Protein AF-0000000083315298 (afdb_homodimer)

Foldseek 3Di:
DKKKKKFWAAAPPVLNVVVVVCVVPPLVVLQCPQPFWDDKDKDADPVCDPRGIMMMTDGNDLVSVVVVCPDPSVVVSVVVCVVSGIDPIDIDMGAADPVDNDDDDPPD/DKKKKKFWAAAPPVLNVVVVVCVVPPLVVLQCPQPFWDDKDKDADPVCDPRGIMMMTDGNDLVSVVVVCPDVSVVVSVVVCVVSGIDPIDIDMGAADPVDNDDDDPPD

pLDDT: mean 95.53, std 5.02, range [53.97, 98.69]

Secondary structure (DSSP, 8-state):
-EEEEEEEEPPPGGGHHHHHHHIIIIIHHHHHTSTTEEEEEEEEETT-PSS-EEEEEEES-HHHHHHHHTSHHHHHHHHHHHHTT-EEEEEEEEEE-SS--S-B-TT-/-EEEEEEEEPPPGGGHHHHHHHIIIIIHHHHHTSTTEEEEEEEEETT-PSS-EEEEEEES-HHHHHHHHTSHHHHHHHHHHHHTT-EEEEEEEEEE-SS--S-B-TT-

InterPro domains:
  IPR011008 Dimeric alpha-beta barrel [SSF54909] (1-100)

Solvent-accessible surface area (backbone atoms only — not comparable to full-atom values): 11022 Å² total; per-residue (Å²): 81,15,37,42,36,36,34,22,27,71,36,57,78,93,35,41,65,62,44,53,50,42,40,67,70,45,45,49,52,61,55,47,68,38,75,48,41,57,35,37,40,39,30,25,31,64,79,70,41,90,54,31,32,36,36,42,36,36,20,62,27,56,67,40,48,52,56,46,71,70,31,68,68,40,50,49,43,56,50,49,43,44,74,46,47,34,41,77,71,45,79,44,50,31,28,56,17,88,90,35,73,58,75,45,43,60,97,108,81,15,36,42,38,36,34,21,29,72,37,56,77,93,36,42,67,62,42,54,51,41,40,67,71,45,46,49,52,60,56,47,69,37,73,48,40,56,35,37,40,39,29,25,30,64,78,71,41,90,52,32,34,37,37,44,35,34,20,63,26,56,67,39,48,52,54,44,70,68,32,66,68,41,51,49,43,54,49,48,43,45,73,44,47,33,41,77,71,45,81,46,50,31,28,55,16,90,89,34,71,58,75,46,41,59,98,110

Sequence (216 aa):
MALAIVTWDLPPQEKMEAYNEQARTEWIPAVVRQPGVKEFRGLRNAFHASPHVMSITEYDSLASALKFIETEDFARVMEGLRAAGCTNITVQLWDVSPVIPEPIRPGGMALAIVTWDLPPQEKMEAYNEQARTEWIPAVVRQPGVKEFRGLRNAFHASPHVMSITEYDSLASALKFIETEDFARVMEGLRAAGCTNITVQLWDVSPVIPEPIRPGG

Radius of gyration: 17.4 Å; Cα contacts (8 Å, |Δi|>4): 427; chains: 2; bounding box: 35×47×42 Å

Nearest PDB structures (foldseek):
  2gff-assembly1_A  TM=7.503E-01  e=1.696E-05  Yersinia pestis
  3bde-assembly1_A  TM=7.450E-01  e=1.276E-03  Mesorhizobium japonicum MAFF 303099
  5b09-assembly1_A-2  TM=6.724E-01  e=3.514E-04  Cannabis sativa
  3gz7-assembly1_B  TM=6.708E-01  e=6.697E-04  Bordetella bronchiseptica
  2ifx-assembly1_B  TM=6.683E-01  e=1.762E-03  Cupriavidus necator

Structure (mmCIF, N/CA/C/O backbone):
data_AF-0000000083315298-model_v1
#
loop_
_entity.id
_entity.type
_entity.pdbx_description
1 polymer 'DUF1330 domain-containing protein'
#
loop_
_atom_site.group_PDB
_atom_site.id
_atom_site.type_symbol
_atom_site.label_atom_id
_atom_site.label_alt_id
_atom_site.label_comp_id
_atom_site.label_asym_id
_atom_site.label_entity_id
_atom_site.label_seq_id
_atom_site.pdbx_PDB_ins_code
_atom_site.Cartn_x
_atom_site.Cartn_y
_atom_site.Cartn_z
_atom_site.occupancy
_atom_site.B_iso_or_equiv
_atom_site.auth_seq_id
_atom_site.auth_comp_id
_atom_site.auth_asym_id
_atom_site.auth_atom_id
_atom_site.pdbx_PDB_model_num
ATOM 1 N N . MET A 1 1 ? -12.359 4.418 -6.75 1 92.62 1 MET A N 1
ATOM 2 C CA . MET A 1 1 ? -11.102 3.666 -6.688 1 92.62 1 MET A CA 1
ATOM 3 C C . MET A 1 1 ? -10.906 3.055 -5.305 1 92.62 1 MET A C 1
ATOM 5 O O . MET A 1 1 ? -11.328 3.633 -4.301 1 92.62 1 MET A O 1
ATOM 9 N N . ALA A 1 2 ? -10.453 1.778 -5.281 1 97.44 2 ALA A N 1
ATOM 10 C CA . ALA A 1 2 ? -10.102 1.074 -4.051 1 97.44 2 ALA A CA 1
ATOM 11 C C . ALA A 1 2 ? -8.844 0.23 -4.242 1 97.44 2 ALA A C 1
ATOM 13 O O . ALA A 1 2 ? -8.461 -0.076 -5.371 1 97.44 2 ALA A O 1
ATOM 14 N N . LEU A 1 3 ? -8.211 -0.033 -3.174 1 98.12 3 LEU A N 1
ATOM 15 C CA . LEU A 1 3 ? -7.02 -0.87 -3.246 1 98.12 3 LEU A CA 1
ATOM 16 C C . LEU A 1 3 ? -7.18 -2.123 -2.395 1 98.12 3 LEU A C 1
ATOM 18 O O . LEU A 1 3 ? -7.629 -2.047 -1.247 1 98.12 3 LEU A O 1
ATOM 22 N N . ALA A 1 4 ? -6.863 -3.248 -2.957 1 98.19 4 ALA A N 1
ATOM 23 C CA . ALA A 1 4 ? -6.559 -4.441 -2.172 1 98.19 4 ALA A CA 1
ATOM 24 C C . ALA A 1 4 ? -5.055 -4.617 -2.004 1 98.19 4 ALA A C 1
ATOM 26 O O . ALA A 1 4 ? -4.312 -4.648 -2.988 1 98.19 4 ALA A O 1
ATOM 27 N N . ILE A 1 5 ? -4.648 -4.738 -0.765 1 98.31 5 ILE A N 1
ATOM 28 C CA . ILE A 1 5 ? -3.234 -4.934 -0.455 1 98.31 5 ILE A CA 1
ATOM 29 C C . ILE A 1 5 ? -3.037 -6.281 0.233 1 98.31 5 ILE A C 1
ATOM 31 O O . ILE A 1 5 ? -3.68 -6.57 1.245 1 98.31 5 ILE A O 1
ATOM 35 N N . VAL A 1 6 ? -2.188 -7.055 -0.349 1 98.19 6 VAL A N 1
ATOM 36 C CA . VAL A 1 6 ? -1.804 -8.336 0.239 1 98.19 6 VAL A CA 1
ATOM 37 C C . VAL A 1 6 ? -0.302 -8.344 0.518 1 98.19 6 VAL A C 1
ATOM 39 O O . VAL A 1 6 ? 0.496 -7.941 -0.332 1 98.19 6 VAL A O 1
ATOM 42 N N . THR A 1 7 ? 0.059 -8.734 1.696 1 98.56 7 THR A N 1
ATOM 43 C CA . THR A 1 7 ? 1.467 -8.883 2.045 1 98.56 7 THR A CA 1
ATOM 44 C C . THR A 1 7 ? 1.76 -10.297 2.525 1 98.56 7 THR A C 1
ATOM 46 O O . THR A 1 7 ? 0.876 -10.977 3.057 1 98.56 7 THR A O 1
ATOM 49 N N . TRP A 1 8 ? 3.023 -10.742 2.297 1 98.69 8 TRP A N 1
ATOM 50 C CA . TRP A 1 8 ? 3.41 -12.062 2.787 1 98.69 8 TRP A CA 1
ATOM 51 C C . TRP A 1 8 ? 4.93 -12.203 2.828 1 98.69 8 TRP A C 1
ATOM 53 O O . TRP A 1 8 ? 5.652 -11.352 2.307 1 98.69 8 TRP A O 1
ATOM 63 N N . ASP A 1 9 ? 5.359 -13.172 3.545 1 98.69 9 ASP A N 1
ATOM 64 C CA . ASP A 1 9 ? 6.762 -13.57 3.533 1 98.69 9 ASP A CA 1
ATOM 65 C C . ASP A 1 9 ? 7.027 -14.609 2.443 1 98.69 9 ASP A C 1
ATOM 67 O O . ASP A 1 9 ? 6.219 -15.516 2.236 1 98.69 9 ASP A O 1
ATOM 71 N N . LEU A 1 10 ? 8.117 -14.477 1.817 1 98.06 10 LEU A N 1
ATOM 72 C CA . LEU A 1 10 ? 8.516 -15.414 0.77 1 98.06 10 LEU A CA 1
ATOM 73 C C . LEU A 1 10 ? 8.68 -16.828 1.329 1 98.06 10 LEU A C 1
ATOM 75 O O . LEU A 1 10 ? 8.984 -17 2.51 1 98.06 10 LEU A O 1
ATOM 79 N N . PRO A 1 11 ? 8.477 -17.812 0.505 1 98.12 11 PRO A N 1
ATOM 80 C CA . PRO A 1 11 ? 8.719 -19.188 0.94 1 98.12 11 PRO A CA 1
ATOM 81 C C . PRO A 1 11 ? 10.203 -19.516 1.088 1 98.12 11 PRO A C 1
ATOM 83 O O . PRO A 1 11 ? 11.055 -18.688 0.755 1 98.12 11 PRO A O 1
ATOM 86 N N . PRO A 1 12 ? 10.492 -20.672 1.694 1 97.06 12 PRO A N 1
ATOM 87 C CA . PRO A 1 12 ? 11.898 -21.094 1.734 1 97.06 12 PRO A CA 1
ATOM 88 C C . PRO A 1 12 ? 12.539 -21.141 0.351 1 97.06 12 PRO A C 1
ATOM 90 O O . PRO A 1 12 ? 11.844 -21.312 -0.653 1 97.06 12 PRO A O 1
ATOM 93 N N . GLN A 1 13 ? 13.836 -20.984 0.34 1 96.44 13 GLN A N 1
ATOM 94 C CA . GLN A 1 13 ? 14.617 -20.844 -0.887 1 96.44 13 GLN A CA 1
ATOM 95 C C . GLN A 1 13 ? 14.336 -22 -1.848 1 96.44 13 GLN A C 1
ATOM 97 O O . GLN A 1 13 ? 14.258 -21.797 -3.061 1 96.44 13 GLN A O 1
ATOM 102 N N . GLU A 1 14 ? 14.164 -23.188 -1.36 1 96.75 14 GLU A N 1
ATOM 103 C CA . GLU A 1 14 ? 13.992 -24.375 -2.189 1 96.75 14 GLU A CA 1
ATOM 104 C C . GLU A 1 14 ? 12.656 -24.344 -2.926 1 96.75 14 GLU A C 1
ATOM 106 O O . GLU A 1 14 ? 12.461 -25.078 -3.895 1 96.75 14 GLU A O 1
ATOM 111 N N . LYS A 1 15 ? 11.773 -23.469 -2.551 1 97.56 15 LYS A N 1
ATOM 112 C CA . LYS A 1 15 ? 10.438 -23.406 -3.141 1 97.56 15 LYS A CA 1
ATOM 113 C C . LYS A 1 15 ? 10.281 -22.172 -4.02 1 97.56 15 LYS A C 1
ATOM 115 O O . LYS A 1 15 ? 9.234 -21.969 -4.637 1 97.56 15 LYS A O 1
ATOM 120 N N . MET A 1 16 ? 11.281 -21.406 -4.16 1 96.44 16 MET A N 1
ATOM 121 C CA . MET A 1 16 ? 11.211 -20.078 -4.789 1 96.44 16 MET A CA 1
ATOM 122 C C . MET A 1 16 ? 10.891 -20.203 -6.277 1 96.44 16 MET A C 1
ATOM 124 O O . MET A 1 16 ? 10.117 -19.422 -6.82 1 96.44 16 MET A O 1
ATOM 128 N N . GLU A 1 17 ? 11.477 -21.156 -6.93 1 95 17 GLU A N 1
ATOM 129 C CA . GLU A 1 17 ? 11.234 -21.312 -8.359 1 95 17 GLU A CA 1
ATOM 130 C C . GLU A 1 17 ? 9.773 -21.641 -8.641 1 95 17 GLU A C 1
ATOM 132 O O . GLU A 1 17 ? 9.148 -21.031 -9.508 1 95 17 GLU A O 1
ATOM 137 N N . ALA A 1 18 ? 9.258 -22.609 -7.945 1 96.19 18 ALA A N 1
ATOM 138 C CA . ALA A 1 18 ? 7.859 -23 -8.102 1 96.19 18 ALA A CA 1
ATOM 139 C C . ALA A 1 18 ? 6.926 -21.844 -7.738 1 96.19 18 ALA A C 1
ATOM 141 O O . ALA A 1 18 ? 5.93 -21.609 -8.422 1 96.19 18 ALA A O 1
ATOM 142 N N . TYR A 1 19 ? 7.246 -21.172 -6.688 1 97.69 19 TYR A N 1
ATOM 143 C CA . TYR A 1 19 ? 6.504 -20 -6.242 1 97.69 19 TYR A CA 1
ATOM 144 C C . TYR A 1 19 ? 6.434 -18.953 -7.348 1 97.69 19 TYR A C 1
ATOM 146 O O . TYR A 1 19 ? 5.352 -18.469 -7.691 1 97.69 19 TYR A O 1
ATOM 154 N N . ASN A 1 20 ? 7.566 -18.625 -7.891 1 95.94 20 ASN A N 1
ATOM 155 C CA . ASN A 1 20 ? 7.621 -17.609 -8.938 1 95.94 20 ASN A CA 1
ATOM 156 C C . ASN A 1 20 ? 6.836 -18.031 -10.172 1 95.94 20 ASN A C 1
ATOM 158 O O . ASN A 1 20 ? 6.137 -17.219 -10.781 1 95.94 20 ASN A O 1
ATOM 162 N N . GLU A 1 21 ? 6.984 -19.266 -10.516 1 95.69 21 GLU A N 1
ATOM 163 C CA . GLU A 1 21 ? 6.273 -19.781 -11.68 1 95.69 21 GLU A CA 1
ATOM 164 C C . GLU A 1 21 ? 4.762 -19.734 -11.477 1 95.69 21 GLU A C 1
ATOM 166 O O . GLU A 1 21 ? 4.027 -19.297 -12.359 1 95.69 21 GLU A O 1
ATOM 171 N N . GLN A 1 22 ? 4.305 -20.125 -10.375 1 96.81 22 GLN A N 1
ATOM 172 C CA . GLN A 1 22 ? 2.873 -20.109 -10.086 1 96.81 22 GLN A CA 1
ATOM 173 C C . GLN A 1 22 ? 2.334 -18.688 -10.031 1 96.81 22 GLN A C 1
ATOM 175 O O . GLN A 1 22 ? 1.229 -18.422 -10.5 1 96.81 22 GLN A O 1
ATOM 180 N N . ALA A 1 23 ? 3.094 -17.828 -9.406 1 96.25 23 ALA A N 1
ATOM 181 C CA . ALA A 1 23 ? 2.697 -16.422 -9.383 1 96.25 23 ALA A CA 1
ATOM 182 C C . ALA A 1 23 ? 2.461 -15.883 -10.789 1 96.25 23 ALA A C 1
ATOM 184 O O . ALA A 1 23 ? 1.425 -15.273 -11.062 1 96.25 23 ALA A O 1
ATOM 185 N N . ARG A 1 24 ? 3.361 -16.203 -11.703 1 94.31 24 ARG A N 1
ATOM 186 C CA . ARG A 1 24 ? 3.338 -15.672 -13.062 1 94.31 24 ARG A CA 1
ATOM 187 C C . ARG A 1 24 ? 2.219 -16.312 -13.875 1 94.31 24 ARG A C 1
ATOM 189 O O . ARG A 1 24 ? 1.551 -15.625 -14.656 1 94.31 24 ARG A O 1
ATOM 196 N N . THR A 1 25 ? 1.999 -17.547 -13.625 1 95.12 25 THR A N 1
ATOM 197 C CA . THR A 1 25 ? 1.161 -18.266 -14.57 1 95.12 25 THR A CA 1
ATOM 198 C C . THR A 1 25 ? -0.259 -18.422 -14.031 1 95.12 25 THR A C 1
ATOM 200 O O . THR A 1 25 ? -1.198 -18.641 -14.797 1 95.12 25 THR A O 1
ATOM 203 N N . GLU A 1 26 ? -0.395 -18.312 -12.727 1 95.69 26 GLU A N 1
ATOM 204 C CA . GLU A 1 26 ? -1.705 -18.625 -12.164 1 95.69 26 GLU A CA 1
ATOM 205 C C . GLU A 1 26 ? -2.248 -17.469 -11.336 1 95.69 26 GLU A C 1
ATOM 207 O O . GLU A 1 26 ? -3.307 -16.922 -11.648 1 95.69 26 GLU A O 1
ATOM 212 N N . TRP A 1 27 ? -1.509 -17.062 -10.328 1 96.5 27 TRP A N 1
ATOM 213 C CA . TRP A 1 27 ? -2.074 -16.141 -9.336 1 96.5 27 TRP A CA 1
ATOM 214 C C . TRP A 1 27 ? -2.262 -14.75 -9.93 1 96.5 27 TRP A C 1
ATOM 216 O O . TRP A 1 27 ? -3.34 -14.164 -9.812 1 96.5 27 TRP A O 1
ATOM 226 N N . ILE A 1 28 ? -1.24 -14.195 -10.586 1 95.94 28 ILE A N 1
ATOM 227 C CA . ILE A 1 28 ? -1.306 -12.844 -11.125 1 95.94 28 ILE A CA 1
ATOM 228 C C . ILE A 1 28 ? -2.367 -12.773 -12.219 1 95.94 28 ILE A C 1
ATOM 230 O O . ILE A 1 28 ? -3.24 -11.906 -12.195 1 95.94 28 ILE A O 1
ATOM 234 N N . PRO A 1 29 ? -2.377 -13.727 -13.188 1 94.81 29 PRO A N 1
ATOM 235 C CA . PRO A 1 29 ? -3.441 -13.688 -14.195 1 94.81 29 PRO A CA 1
ATOM 236 C C . PRO A 1 29 ? -4.836 -13.781 -13.578 1 94.81 29 PRO A C 1
ATOM 238 O O . PRO A 1 29 ? -5.762 -13.109 -14.039 1 94.81 29 PRO A O 1
ATOM 241 N N . ALA A 1 30 ? -5.012 -14.57 -12.531 1 94.75 30 ALA A N 1
ATOM 242 C CA . ALA A 1 30 ? -6.309 -14.719 -11.875 1 94.75 30 ALA A CA 1
ATOM 243 C C . ALA A 1 30 ? -6.785 -13.398 -11.289 1 94.75 30 ALA A C 1
ATOM 245 O O . ALA A 1 30 ? -7.98 -13.094 -11.305 1 94.75 30 ALA A O 1
ATOM 246 N N . VAL A 1 31 ? -5.863 -12.617 -10.75 1 96.12 31 VAL A N 1
ATOM 247 C CA . VAL A 1 31 ? -6.199 -11.336 -10.141 1 96.12 31 VAL A CA 1
ATOM 248 C C . VAL A 1 31 ? -6.496 -10.305 -11.227 1 96.12 31 VAL A C 1
ATOM 250 O O . VAL A 1 31 ? -7.523 -9.633 -11.18 1 96.12 31 VAL A O 1
ATOM 253 N N . VAL A 1 32 ? -5.668 -10.211 -12.234 1 96 32 VAL A N 1
ATOM 254 C CA . VAL A 1 32 ? -5.699 -9.133 -13.219 1 96 32 VAL A CA 1
ATOM 255 C C . VAL A 1 32 ? -6.941 -9.273 -14.094 1 96 32 VAL A C 1
ATOM 257 O O . VAL A 1 32 ? -7.484 -8.281 -14.586 1 96 32 VAL A O 1
ATOM 260 N N . ARG A 1 33 ? -7.461 -10.445 -14.203 1 94.12 33 ARG A N 1
ATOM 261 C CA . ARG A 1 33 ? -8.602 -10.672 -15.094 1 94.12 33 ARG A CA 1
ATOM 262 C C . ARG A 1 33 ? -9.914 -10.336 -14.398 1 94.12 33 ARG A C 1
ATOM 264 O O . ARG A 1 33 ? -10.977 -10.367 -15.023 1 94.12 33 ARG A O 1
ATOM 271 N N . GLN A 1 34 ? -9.844 -10.078 -13.156 1 95.62 34 GLN A N 1
ATOM 272 C CA . GLN A 1 34 ? -11.078 -9.82 -12.414 1 95.62 34 GLN A CA 1
ATOM 273 C C . GLN A 1 34 ? -11.734 -8.523 -12.867 1 95.62 34 GLN A C 1
ATOM 275 O O . GLN A 1 34 ? -11.047 -7.531 -13.125 1 95.62 34 GLN A O 1
ATOM 280 N N . PRO A 1 35 ? -13.086 -8.531 -12.93 1 94.88 35 PRO A N 1
ATOM 281 C CA . PRO A 1 35 ? -13.789 -7.301 -13.289 1 94.88 35 PRO A CA 1
ATOM 282 C C . PRO A 1 35 ? -13.453 -6.137 -12.359 1 94.88 35 PRO A C 1
ATOM 284 O O . PRO A 1 35 ? -13.391 -6.316 -11.141 1 94.88 35 PRO A O 1
ATOM 287 N N . GLY A 1 36 ? -13.188 -5.031 -12.984 1 96.5 36 GLY A N 1
ATOM 288 C CA . GLY A 1 36 ? -12.992 -3.818 -12.211 1 96.5 36 GLY A CA 1
ATOM 289 C C . GLY A 1 36 ? -11.531 -3.535 -11.906 1 96.5 36 GLY A C 1
ATOM 290 O O . GLY A 1 36 ? -11.188 -2.461 -11.406 1 96.5 36 GLY A O 1
ATOM 291 N N . VAL A 1 37 ? -10.617 -4.516 -12.156 1 97.19 37 VAL A N 1
ATOM 292 C CA . VAL A 1 37 ? -9.195 -4.289 -11.922 1 97.19 37 VAL A CA 1
ATOM 293 C C . VAL A 1 37 ? -8.672 -3.248 -12.906 1 97.19 37 VAL A C 1
ATOM 295 O O . VAL A 1 37 ? -8.93 -3.334 -14.109 1 97.19 37 VAL A O 1
ATOM 298 N N . LYS A 1 38 ? -7.93 -2.277 -12.32 1 97.5 38 LYS A N 1
ATOM 299 C CA . LYS A 1 38 ? -7.324 -1.232 -13.141 1 97.5 38 LYS A CA 1
ATOM 300 C C . LYS A 1 38 ? -5.816 -1.439 -13.273 1 97.5 38 LYS A C 1
ATOM 302 O O . LYS A 1 38 ? -5.227 -1.126 -14.312 1 97.5 38 LYS A O 1
ATOM 307 N N . GLU A 1 39 ? -5.277 -1.945 -12.242 1 97.31 39 GLU A N 1
ATOM 308 C CA . GLU A 1 39 ? -3.824 -2.092 -12.211 1 97.31 39 GLU A CA 1
ATOM 309 C C . GLU A 1 39 ? -3.393 -3.057 -11.109 1 97.31 39 GLU A C 1
ATOM 311 O O . GLU A 1 39 ? -4.031 -3.133 -10.062 1 97.31 39 GLU A O 1
ATOM 316 N N . PHE A 1 40 ? -2.363 -3.834 -11.398 1 97.88 40 PHE A N 1
ATOM 317 C CA . PHE A 1 40 ? -1.724 -4.723 -10.43 1 97.88 40 PHE A CA 1
ATOM 318 C C . PHE A 1 40 ? -0.235 -4.418 -10.32 1 97.88 40 PHE A C 1
ATOM 320 O O . PHE A 1 40 ? 0.456 -4.285 -11.328 1 97.88 40 PHE A O 1
ATOM 327 N N . ARG A 1 41 ? 0.241 -4.309 -9.062 1 97.62 41 ARG A N 1
ATOM 328 C CA . ARG A 1 41 ? 1.66 -4.086 -8.805 1 97.62 41 ARG A CA 1
ATOM 329 C C . ARG A 1 41 ? 2.211 -5.121 -7.832 1 97.62 41 ARG A C 1
ATOM 331 O O . ARG A 1 41 ? 1.532 -5.504 -6.875 1 97.62 41 ARG A O 1
ATOM 338 N N . GLY A 1 42 ? 3.371 -5.547 -8.062 1 97.38 42 GLY A N 1
ATOM 339 C CA . GLY A 1 42 ? 4.148 -6.363 -7.141 1 97.38 42 GLY A CA 1
ATOM 340 C C . GLY A 1 42 ? 5.375 -5.652 -6.605 1 97.38 42 GLY A C 1
ATOM 341 O O . GLY A 1 42 ? 6.133 -5.051 -7.367 1 97.38 42 GLY A O 1
ATOM 342 N N . LEU A 1 43 ? 5.547 -5.762 -5.281 1 98 43 LEU A N 1
ATOM 343 C CA . LEU A 1 43 ? 6.617 -5.016 -4.633 1 98 43 LEU A CA 1
ATOM 344 C C . LEU A 1 43 ? 7.406 -5.91 -3.682 1 98 43 LEU A C 1
ATOM 346 O O . LEU A 1 43 ? 6.906 -6.949 -3.242 1 98 43 LEU A O 1
ATOM 350 N N . ARG A 1 44 ? 8.641 -5.492 -3.467 1 97.88 44 ARG A N 1
ATOM 351 C CA . ARG A 1 44 ? 9.5 -6.117 -2.465 1 97.88 44 ARG A CA 1
ATOM 352 C C . ARG A 1 44 ? 9.875 -5.125 -1.372 1 97.88 44 ARG A C 1
ATOM 354 O O . ARG A 1 44 ? 10.094 -3.943 -1.648 1 97.88 44 ARG A O 1
ATOM 361 N N . ASN A 1 45 ? 9.852 -5.637 -0.119 1 98.19 45 ASN A N 1
ATOM 362 C CA . ASN A 1 45 ? 10.344 -4.801 0.972 1 98.19 45 ASN A CA 1
ATOM 363 C C . ASN A 1 45 ? 11.773 -4.328 0.713 1 98.19 45 ASN A C 1
ATOM 365 O O . ASN A 1 45 ? 12.672 -5.141 0.485 1 98.19 45 ASN A O 1
ATOM 369 N N . ALA A 1 46 ? 11.977 -3.053 0.746 1 96.5 46 ALA A N 1
ATOM 370 C CA . ALA A 1 46 ? 13.258 -2.48 0.344 1 96.5 46 ALA A CA 1
ATOM 371 C C . ALA A 1 46 ? 14.383 -2.928 1.281 1 96.5 46 ALA A C 1
ATOM 373 O O . ALA A 1 46 ? 15.547 -2.951 0.895 1 96.5 46 ALA A O 1
ATOM 374 N N . PHE A 1 47 ? 13.977 -3.266 2.512 1 95.44 47 PHE A N 1
ATOM 375 C CA . PHE A 1 47 ? 14.969 -3.643 3.508 1 95.44 47 PHE A CA 1
ATOM 376 C C . PHE A 1 47 ? 15 -5.152 3.697 1 95.44 47 PHE A C 1
ATOM 378 O O . PHE A 1 47 ? 15.578 -5.652 4.664 1 95.44 47 PHE A O 1
ATOM 385 N N . HIS A 1 48 ? 14.305 -5.812 2.904 1 93.5 48 HIS A N 1
ATOM 386 C CA . HIS A 1 48 ? 14.242 -7.27 2.914 1 93.5 48 HIS A CA 1
ATOM 387 C C . HIS A 1 48 ? 13.727 -7.793 4.25 1 93.5 48 HIS A C 1
ATOM 389 O O . HIS A 1 48 ? 14.156 -8.852 4.715 1 93.5 48 HIS A O 1
ATOM 395 N N . ALA A 1 49 ? 12.906 -6.949 4.848 1 95.38 49 ALA A N 1
ATOM 396 C CA . ALA A 1 49 ? 12.312 -7.324 6.125 1 95.38 49 ALA A CA 1
ATOM 397 C C . ALA A 1 49 ? 10.891 -7.859 5.938 1 95.38 49 ALA A C 1
ATOM 399 O O . ALA A 1 49 ? 10.312 -7.727 4.855 1 95.38 49 ALA A O 1
ATOM 400 N N . SER A 1 50 ? 10.328 -8.523 7 1 97.5 50 SER A N 1
ATOM 401 C CA . SER A 1 50 ? 8.945 -8.992 6.996 1 97.5 50 SER A CA 1
ATOM 402 C C . SER A 1 50 ? 7.969 -7.828 7.082 1 97.5 50 SER A C 1
ATOM 404 O O . SER A 1 50 ? 8.172 -6.895 7.867 1 97.5 50 SER A O 1
ATOM 406 N N . PRO A 1 51 ? 6.871 -7.926 6.324 1 98 51 PRO A N 1
ATOM 407 C CA . PRO A 1 51 ? 6.656 -8.883 5.234 1 98 51 PRO A CA 1
ATOM 408 C C . PRO A 1 51 ? 7.566 -8.625 4.039 1 98 51 PRO A C 1
ATOM 410 O O . PRO A 1 51 ? 7.918 -7.477 3.762 1 98 51 PRO A O 1
ATOM 413 N N . HIS A 1 52 ? 7.863 -9.625 3.197 1 98.38 52 HIS A N 1
ATOM 414 C CA . HIS A 1 52 ? 8.836 -9.555 2.111 1 98.38 52 HIS A CA 1
ATOM 415 C C . HIS A 1 52 ? 8.211 -8.992 0.843 1 98.38 52 HIS A C 1
ATOM 417 O O . HIS A 1 52 ? 8.891 -8.352 0.039 1 98.38 52 HIS A O 1
ATOM 423 N N . VAL A 1 53 ? 6.957 -9.328 0.617 1 98.38 53 VAL A N 1
ATOM 424 C CA . VAL A 1 53 ? 6.293 -9.031 -0.647 1 98.38 53 VAL A CA 1
ATOM 425 C C . VAL A 1 53 ? 4.984 -8.289 -0.382 1 98.38 53 VAL A C 1
ATOM 427 O O . VAL A 1 53 ? 4.297 -8.562 0.605 1 98.38 53 VAL A O 1
ATOM 430 N N . MET A 1 54 ? 4.652 -7.391 -1.196 1 98.31 54 MET A N 1
ATOM 431 C CA . MET A 1 54 ? 3.357 -6.715 -1.225 1 98.31 54 MET A CA 1
ATOM 432 C C . MET A 1 54 ? 2.783 -6.699 -2.637 1 98.31 54 MET A C 1
ATOM 434 O O . MET A 1 54 ? 3.496 -6.398 -3.598 1 98.31 54 MET A O 1
ATOM 438 N N . SER A 1 55 ? 1.587 -7.051 -2.783 1 98.19 55 SER A N 1
ATOM 439 C CA . SER A 1 55 ? 0.841 -6.777 -4.008 1 98.19 55 SER A CA 1
ATOM 440 C C . SER A 1 55 ? -0.209 -5.691 -3.783 1 98.19 55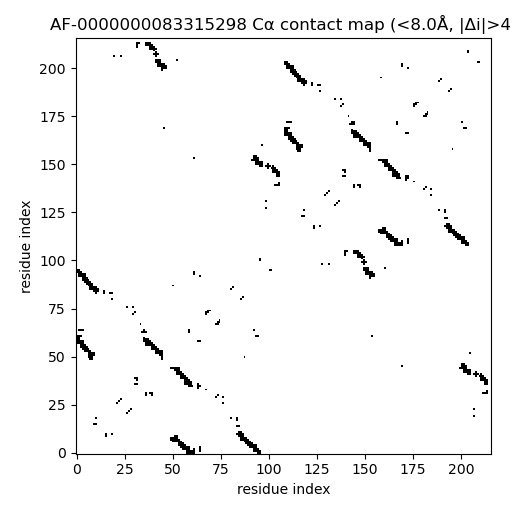 SER A C 1
ATOM 442 O O . SER A 1 55 ? -0.882 -5.676 -2.75 1 98.19 55 SER A O 1
ATOM 444 N N . ILE A 1 56 ? -0.272 -4.805 -4.648 1 98.25 56 ILE A N 1
ATOM 445 C CA . ILE A 1 56 ? -1.317 -3.787 -4.672 1 98.25 56 ILE A CA 1
ATOM 446 C C . ILE A 1 56 ? -2.176 -3.961 -5.922 1 98.25 56 ILE A C 1
ATOM 448 O O . ILE A 1 56 ? -1.668 -3.906 -7.043 1 98.25 56 ILE A O 1
ATOM 452 N N . THR A 1 57 ? -3.459 -4.168 -5.719 1 97.94 57 THR A N 1
ATOM 453 C CA . THR A 1 57 ? -4.41 -4.176 -6.824 1 97.94 57 THR A CA 1
ATOM 454 C C . THR A 1 57 ? -5.367 -2.988 -6.723 1 97.94 57 THR A C 1
ATOM 456 O O . THR A 1 57 ? -6.027 -2.805 -5.699 1 97.94 57 THR A O 1
ATOM 459 N N . GLU A 1 58 ? -5.391 -2.232 -7.711 1 97.81 58 GLU A N 1
ATOM 460 C CA . GLU A 1 58 ? -6.324 -1.115 -7.789 1 97.81 58 GLU A CA 1
ATOM 461 C C . GLU A 1 58 ? -7.602 -1.517 -8.523 1 97.81 58 GLU A C 1
ATOM 463 O O . GLU A 1 58 ? -7.539 -2.094 -9.617 1 97.81 58 GLU A O 1
ATOM 468 N N . TYR A 1 59 ? -8.664 -1.158 -7.938 1 97.62 59 TYR A N 1
ATOM 469 C CA . TYR A 1 59 ? -9.984 -1.423 -8.5 1 97.62 59 TYR A CA 1
ATOM 470 C C . TYR A 1 59 ? -10.719 -0.122 -8.82 1 97.62 59 TYR A C 1
ATOM 472 O O . TYR A 1 59 ? -10.406 0.925 -8.242 1 97.62 59 TYR A O 1
ATOM 480 N N . ASP A 1 60 ? -11.68 -0.238 -9.664 1 96.88 60 ASP A N 1
ATOM 481 C CA . ASP A 1 60 ? -12.461 0.944 -10.016 1 96.88 60 ASP A CA 1
ATOM 482 C C . ASP A 1 60 ? -13.398 1.343 -8.883 1 96.88 60 ASP A C 1
ATOM 484 O O . ASP A 1 60 ? -13.891 2.471 -8.844 1 96.88 60 ASP A O 1
ATOM 488 N N . SER A 1 61 ? -13.641 0.346 -7.98 1 96.31 61 SER A N 1
ATOM 489 C CA . SER A 1 61 ? -14.508 0.629 -6.84 1 96.31 61 SER A CA 1
ATOM 490 C C . SER A 1 61 ? -14.25 -0.345 -5.695 1 96.31 61 SER A C 1
ATOM 492 O O . SER A 1 61 ? -13.672 -1.415 -5.902 1 96.31 61 SER A O 1
ATOM 494 N N . LEU A 1 62 ? -14.719 0.062 -4.52 1 96.38 62 LEU A N 1
ATOM 495 C CA . LEU A 1 62 ? -14.641 -0.837 -3.375 1 96.38 62 LEU A CA 1
ATOM 496 C C . LEU A 1 62 ? -15.508 -2.074 -3.596 1 96.38 62 LEU A C 1
ATOM 498 O O . LEU A 1 62 ? -15.133 -3.178 -3.186 1 96.38 62 LEU A O 1
ATOM 502 N N . ALA A 1 63 ? -16.641 -1.858 -4.238 1 96.44 63 ALA A N 1
ATOM 503 C CA . ALA A 1 63 ? -17.547 -2.975 -4.527 1 96.44 63 ALA A CA 1
ATOM 504 C C . ALA A 1 63 ? -16.859 -4.023 -5.391 1 96.44 63 ALA A C 1
ATOM 506 O O . ALA A 1 63 ? -16.984 -5.227 -5.141 1 96.44 63 ALA A O 1
ATOM 507 N N . SER A 1 64 ? -16.125 -3.627 -6.406 1 96.5 64 SER A N 1
ATOM 508 C CA . SER A 1 64 ? -15.391 -4.555 -7.266 1 96.5 64 SER A CA 1
ATOM 509 C C . SER A 1 64 ? -14.344 -5.328 -6.477 1 96.5 64 SER A C 1
ATOM 511 O O . SER A 1 64 ? -14.188 -6.539 -6.664 1 96.5 64 SER A O 1
ATOM 513 N N . ALA A 1 65 ? -13.641 -4.629 -5.582 1 96.56 65 ALA A N 1
ATOM 514 C CA . ALA A 1 65 ? -12.633 -5.277 -4.754 1 96.56 65 ALA A CA 1
ATOM 515 C C . ALA A 1 65 ? -13.258 -6.324 -3.838 1 96.56 65 ALA A C 1
ATOM 517 O O . ALA A 1 65 ? -12.758 -7.445 -3.73 1 96.56 65 ALA A O 1
ATOM 518 N N . LEU A 1 66 ? -14.352 -5.941 -3.242 1 96.25 66 LEU A N 1
ATOM 519 C CA . LEU A 1 66 ? -15.047 -6.828 -2.318 1 96.25 66 LEU A CA 1
ATOM 520 C C . LEU A 1 66 ? -15.562 -8.07 -3.037 1 96.25 66 LEU A C 1
ATOM 522 O O . LEU A 1 66 ? -15.492 -9.18 -2.506 1 96.25 66 LEU A O 1
ATOM 526 N N . LYS A 1 67 ? -16.062 -7.906 -4.184 1 95.12 67 LYS A N 1
ATOM 527 C CA . LYS A 1 67 ? -16.562 -9.031 -4.965 1 95.12 67 LYS A CA 1
ATOM 528 C C . LYS A 1 67 ? -15.461 -10.07 -5.199 1 95.12 67 LYS A C 1
ATOM 530 O O . LYS A 1 67 ? -15.695 -11.273 -5.062 1 95.12 67 LYS A O 1
ATOM 535 N N . PHE A 1 68 ? -14.305 -9.555 -5.516 1 93.94 68 PHE A N 1
ATOM 536 C CA . PHE A 1 68 ? -13.227 -10.5 -5.789 1 93.94 68 PHE A CA 1
ATOM 537 C C . PHE A 1 68 ? -12.812 -11.227 -4.516 1 93.94 68 PHE A C 1
ATOM 539 O O . PHE A 1 68 ? -12.633 -12.453 -4.52 1 93.94 68 PHE A O 1
ATOM 546 N N . ILE A 1 69 ? -12.609 -10.516 -3.412 1 93.5 69 ILE A N 1
ATOM 547 C CA . ILE A 1 69 ? -12.047 -11.109 -2.207 1 93.5 69 ILE A CA 1
ATOM 548 C C . ILE A 1 69 ? -13.016 -12.148 -1.641 1 93.5 69 ILE A C 1
ATOM 550 O O . ILE A 1 69 ? -12.633 -12.984 -0.82 1 93.5 69 ILE A O 1
ATOM 554 N N . GLU A 1 70 ? -14.195 -12.086 -2.141 1 91.69 70 GLU A N 1
ATOM 555 C CA . GLU A 1 70 ? -15.203 -13.023 -1.668 1 91.69 70 GLU A CA 1
ATOM 556 C C . GLU A 1 70 ? -15.305 -14.234 -2.59 1 91.69 70 GLU A C 1
ATOM 558 O O . GLU A 1 70 ? -16.031 -15.188 -2.301 1 91.69 70 GLU A O 1
ATOM 563 N N . THR A 1 71 ? -14.625 -14.281 -3.656 1 91.88 71 THR A N 1
ATOM 564 C CA . THR A 1 71 ? -14.734 -15.344 -4.648 1 91.88 71 THR A CA 1
ATOM 565 C C . THR A 1 71 ? -13.891 -16.547 -4.25 1 91.88 71 THR A C 1
ATOM 567 O O . THR A 1 71 ? -12.969 -16.422 -3.443 1 91.88 71 THR A O 1
ATOM 570 N N . GLU A 1 72 ? -14.242 -17.625 -4.941 1 91.56 72 GLU A N 1
ATOM 571 C CA . GLU A 1 72 ? -13.438 -18.844 -4.805 1 91.56 72 GLU A CA 1
ATOM 572 C C . GLU A 1 72 ? -12.055 -18.656 -5.426 1 91.56 72 GLU A C 1
ATOM 574 O O . GLU A 1 72 ? -11.078 -19.234 -4.965 1 91.56 72 GLU A O 1
ATOM 579 N N . ASP A 1 73 ? -12.039 -17.828 -6.441 1 91.94 73 ASP A N 1
ATOM 580 C CA . ASP A 1 73 ? -10.766 -17.547 -7.094 1 91.94 73 ASP A CA 1
ATOM 581 C C . ASP A 1 73 ? -9.773 -16.922 -6.113 1 91.94 73 ASP A C 1
ATOM 583 O O . ASP A 1 73 ? -8.602 -17.312 -6.074 1 91.94 73 ASP A O 1
ATOM 587 N N . PHE A 1 74 ? -10.227 -16.031 -5.316 1 95.81 74 PHE A N 1
ATOM 588 C CA . PHE A 1 74 ? -9.359 -15.391 -4.328 1 95.81 74 PHE A CA 1
ATOM 589 C C . PHE A 1 74 ? -8.914 -16.406 -3.277 1 95.81 74 PHE A C 1
ATOM 591 O O . PHE A 1 74 ? -7.738 -16.453 -2.916 1 95.81 74 PHE A O 1
ATOM 598 N N . ALA A 1 75 ? -9.852 -17.172 -2.838 1 95.62 75 ALA A N 1
ATOM 599 C CA . ALA A 1 75 ? -9.523 -18.203 -1.862 1 95.62 75 ALA A CA 1
ATOM 600 C C . ALA A 1 75 ? -8.445 -19.141 -2.4 1 95.62 75 ALA A C 1
ATOM 602 O O . ALA A 1 75 ? -7.527 -19.531 -1.671 1 95.62 75 ALA A O 1
ATOM 603 N N . ARG A 1 76 ? -8.531 -19.484 -3.588 1 95.69 76 ARG A N 1
ATOM 604 C CA . ARG A 1 76 ? -7.562 -20.375 -4.223 1 95.69 76 ARG A CA 1
ATOM 605 C C . ARG A 1 76 ? -6.184 -19.719 -4.285 1 95.69 76 ARG A C 1
ATOM 607 O O . ARG A 1 76 ? -5.168 -20.391 -4.094 1 95.69 76 ARG A O 1
ATOM 614 N N . VAL A 1 77 ? -6.18 -18.453 -4.648 1 97.12 77 VAL A N 1
ATOM 615 C CA . VAL A 1 77 ? -4.906 -17.734 -4.688 1 97.12 77 VAL A CA 1
ATOM 616 C C . VAL A 1 77 ? -4.262 -17.75 -3.303 1 97.12 77 VAL A C 1
ATOM 618 O O . VAL A 1 77 ? -3.074 -18.047 -3.168 1 97.12 77 VAL A O 1
ATOM 621 N N . MET A 1 78 ? -5.055 -17.469 -2.252 1 97.38 78 MET A N 1
ATOM 622 C CA . MET A 1 78 ? -4.535 -17.422 -0.888 1 97.38 78 MET A CA 1
ATOM 623 C C . MET A 1 78 ? -4.051 -18.797 -0.448 1 97.38 78 MET A C 1
ATOM 625 O O . MET A 1 78 ? -2.992 -18.922 0.169 1 97.38 78 MET A O 1
ATOM 629 N N . GLU A 1 79 ? -4.812 -19.781 -0.808 1 97 79 GLU A N 1
ATOM 630 C CA . GLU A 1 79 ? -4.422 -21.156 -0.498 1 97 79 GLU A CA 1
ATOM 631 C C . GLU A 1 79 ? -3.145 -21.547 -1.239 1 97 79 GLU A C 1
ATOM 633 O O . GLU A 1 79 ? -2.295 -22.25 -0.693 1 97 79 GLU A O 1
ATOM 638 N N . GLY A 1 80 ? -3.059 -21.109 -2.443 1 97.75 80 GLY A N 1
ATOM 639 C CA . GLY A 1 80 ? -1.853 -21.344 -3.219 1 97.75 80 GLY A CA 1
ATOM 640 C C . GLY A 1 80 ? -0.608 -20.75 -2.588 1 97.75 80 GLY A C 1
ATOM 641 O O . GLY A 1 80 ? 0.436 -21.406 -2.525 1 97.75 80 GLY A O 1
ATOM 642 N N . LEU A 1 81 ? -0.713 -19.516 -2.107 1 98.06 81 LEU A N 1
ATOM 643 C CA . LEU A 1 81 ? 0.404 -18.875 -1.422 1 98.06 81 LEU A CA 1
ATOM 644 C C . LEU A 1 81 ? 0.842 -19.703 -0.214 1 98.06 81 LEU A C 1
ATOM 646 O O . LEU A 1 81 ? 2.035 -19.938 -0.023 1 98.06 81 LEU A O 1
ATOM 650 N N . ARG A 1 82 ? -0.112 -20.156 0.536 1 97.94 82 ARG A N 1
ATOM 651 C CA . ARG A 1 82 ? 0.199 -20.953 1.724 1 97.94 82 ARG A CA 1
ATOM 652 C C . ARG A 1 82 ? 0.85 -22.281 1.346 1 97.94 82 ARG A C 1
ATOM 654 O O . ARG A 1 82 ? 1.825 -22.688 1.973 1 97.94 82 ARG A O 1
ATOM 661 N N . ALA A 1 83 ? 0.32 -22.891 0.365 1 97.62 83 ALA A N 1
ATOM 662 C CA . ALA A 1 83 ? 0.843 -24.172 -0.093 1 97.62 83 ALA A CA 1
ATOM 663 C C . ALA A 1 83 ? 2.275 -24.031 -0.601 1 97.62 83 ALA A C 1
ATOM 665 O O . ALA A 1 83 ? 3.078 -24.969 -0.475 1 97.62 83 ALA A O 1
ATOM 666 N N . ALA A 1 84 ? 2.574 -22.875 -1.123 1 97.69 84 ALA A N 1
ATOM 667 C CA . ALA A 1 84 ? 3.916 -22.609 -1.631 1 97.69 84 ALA A CA 1
ATOM 668 C C . ALA A 1 84 ? 4.898 -22.359 -0.488 1 97.69 84 ALA A C 1
ATOM 67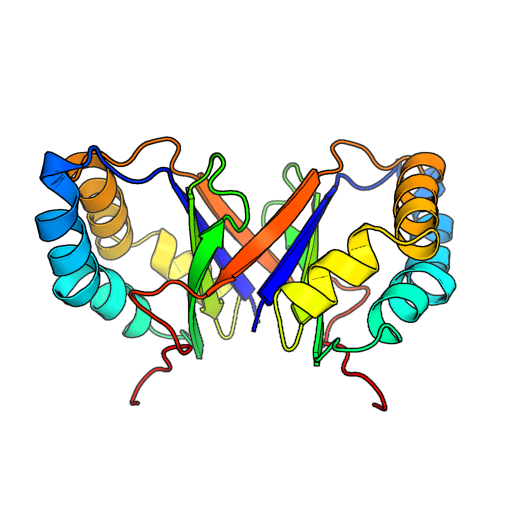0 O O . ALA A 1 84 ? 6.109 -22.312 -0.703 1 97.69 84 ALA A O 1
ATOM 671 N N . GLY A 1 85 ? 4.344 -22.188 0.738 1 98.12 85 GLY A N 1
ATOM 672 C CA . GLY A 1 85 ? 5.207 -22.016 1.893 1 98.12 85 GLY A CA 1
ATOM 673 C C . GLY A 1 85 ? 5.285 -20.562 2.359 1 98.12 85 GLY A C 1
ATOM 674 O O . GLY A 1 85 ? 6.117 -20.219 3.201 1 98.12 85 GLY A O 1
ATOM 675 N N . CYS A 1 86 ? 4.477 -19.703 1.796 1 98.5 86 CYS A N 1
ATOM 676 C CA . CYS A 1 86 ? 4.438 -18.312 2.242 1 98.5 86 CYS A CA 1
ATOM 677 C C . CYS A 1 86 ? 3.756 -18.203 3.602 1 98.5 86 CYS A C 1
ATOM 679 O O . CYS A 1 86 ? 2.855 -18.984 3.918 1 98.5 86 CYS A O 1
ATOM 681 N N . THR A 1 87 ? 4.238 -17.25 4.379 1 98.31 87 THR A N 1
ATOM 682 C CA . THR A 1 87 ? 3.689 -17.031 5.715 1 98.31 87 THR A CA 1
ATOM 683 C C . THR A 1 87 ? 3.385 -15.555 5.934 1 98.31 87 THR A C 1
ATOM 685 O O . THR A 1 87 ? 3.674 -14.719 5.07 1 98.31 87 THR A O 1
ATOM 688 N N . ASN A 1 88 ? 2.666 -15.281 7.031 1 97.94 88 ASN A N 1
ATOM 689 C CA . ASN A 1 88 ? 2.336 -13.922 7.441 1 97.94 88 ASN A CA 1
ATOM 690 C C . ASN A 1 88 ? 1.526 -13.188 6.371 1 97.94 88 ASN A C 1
ATOM 692 O O . ASN A 1 88 ? 1.832 -12.047 6.027 1 97.94 88 ASN A O 1
ATOM 696 N N . ILE A 1 89 ? 0.576 -13.922 5.809 1 98.12 89 ILE A N 1
ATOM 697 C CA . ILE A 1 89 ? -0.264 -13.359 4.754 1 98.12 89 ILE A CA 1
ATOM 698 C C . ILE A 1 89 ? -1.311 -12.438 5.363 1 98.12 89 ILE A C 1
ATOM 700 O O . ILE A 1 89 ? -2.035 -12.82 6.281 1 98.12 89 ILE A O 1
ATOM 704 N N . THR A 1 90 ? -1.36 -11.25 4.922 1 97.38 90 THR A N 1
ATOM 705 C CA . THR A 1 90 ? -2.389 -10.297 5.332 1 97.38 90 THR A CA 1
ATOM 706 C C . THR A 1 90 ? -3.104 -9.711 4.117 1 97.38 90 THR A C 1
ATOM 708 O O . THR A 1 90 ? -2.484 -9.484 3.078 1 97.38 90 THR A O 1
ATOM 711 N N . VAL A 1 91 ? -4.41 -9.5 4.254 1 97.06 91 VAL A N 1
ATOM 712 C CA . VAL A 1 91 ? -5.242 -8.891 3.227 1 97.06 91 VAL A CA 1
ATOM 713 C C . VAL A 1 91 ? -5.918 -7.637 3.787 1 97.06 91 VAL A C 1
ATOM 715 O O . VAL A 1 91 ? -6.559 -7.691 4.84 1 97.06 91 VAL A O 1
ATOM 718 N N . GLN A 1 92 ? -5.738 -6.598 3.092 1 97.12 92 GLN A N 1
ATOM 719 C CA . GLN A 1 92 ? -6.383 -5.352 3.492 1 97.12 92 GLN A CA 1
ATOM 720 C C . GLN A 1 92 ? -7.117 -4.711 2.316 1 97.12 92 GLN A C 1
ATOM 722 O O . GLN A 1 92 ? -6.633 -4.746 1.183 1 97.12 92 GLN A O 1
ATOM 727 N N . LEU A 1 93 ? -8.203 -4.074 2.654 1 98.06 93 LEU A N 1
ATOM 728 C CA . LEU A 1 93 ? -8.938 -3.27 1.688 1 98.06 93 LEU A CA 1
ATOM 729 C C . LEU A 1 93 ? -8.953 -1.803 2.102 1 98.06 93 LEU A C 1
ATOM 731 O O . LEU A 1 93 ? -9.188 -1.486 3.271 1 98.06 93 LEU A O 1
ATOM 735 N N . TRP A 1 94 ? -8.672 -0.994 1.161 1 98.12 94 TRP A N 1
ATOM 736 C CA . TRP A 1 94 ? -8.57 0.44 1.404 1 98.12 94 TRP A CA 1
ATOM 737 C C . TRP A 1 94 ? -9.438 1.226 0.431 1 98.12 94 TRP A C 1
ATOM 739 O O . TRP A 1 94 ? -9.508 0.893 -0.755 1 98.12 94 TRP A O 1
ATOM 749 N N . ASP A 1 95 ? -10.062 2.186 0.952 1 97.19 95 ASP A N 1
ATOM 750 C CA . ASP A 1 95 ? -10.828 3.129 0.143 1 97.19 95 ASP A CA 1
ATOM 751 C C . ASP A 1 95 ? -10.164 4.504 0.13 1 97.19 95 ASP A C 1
ATOM 753 O O . ASP A 1 95 ? -9.266 4.773 0.927 1 97.19 95 ASP A O 1
ATOM 757 N N . VAL A 1 96 ? -10.562 5.305 -0.82 1 94.31 96 VAL A N 1
ATOM 758 C CA . VAL A 1 96 ? -9.984 6.641 -0.928 1 94.31 96 VAL A CA 1
ATOM 759 C C . VAL A 1 96 ? -10.312 7.449 0.322 1 94.31 96 VAL A C 1
ATOM 761 O O . VAL A 1 96 ? -11.398 7.309 0.89 1 94.31 96 VAL A O 1
ATOM 764 N N . SER A 1 97 ? -9.32 8.211 0.754 1 93.06 97 SER A N 1
ATOM 765 C CA . SER A 1 97 ? -9.57 9.117 1.872 1 93.06 97 SER A CA 1
ATOM 766 C C . SER A 1 97 ? -10.477 10.266 1.461 1 93.06 97 SER A C 1
ATOM 768 O O . SER A 1 97 ? -10.281 10.867 0.403 1 93.06 97 SER A O 1
ATOM 770 N N . PRO A 1 98 ? -11.438 10.609 2.311 1 88.19 98 PRO A N 1
ATOM 771 C CA . PRO A 1 98 ? -12.266 11.773 1.995 1 88.19 98 PRO A CA 1
ATOM 772 C C . PRO A 1 98 ? -11.469 13.078 1.988 1 88.19 98 PRO A C 1
ATOM 774 O O . PRO A 1 98 ? -11.898 14.062 1.385 1 88.19 98 PRO A O 1
ATOM 777 N N . VAL A 1 99 ? -10.328 13.117 2.645 1 86.94 99 VAL A N 1
ATOM 778 C CA . VAL A 1 99 ? -9.484 14.312 2.734 1 86.94 99 VAL A CA 1
ATOM 779 C C . VAL A 1 99 ? -8.719 14.5 1.431 1 86.94 99 VAL A C 1
ATOM 781 O O . VAL A 1 99 ? -8.438 15.633 1.025 1 86.94 99 VAL A O 1
ATOM 784 N N . ILE A 1 100 ? -8.352 13.383 0.821 1 89.56 100 ILE A N 1
ATOM 785 C CA . ILE A 1 100 ? -7.629 13.375 -0.449 1 89.56 100 ILE A CA 1
ATOM 786 C C . ILE A 1 100 ? -8.289 12.391 -1.409 1 89.56 100 ILE A C 1
ATOM 788 O O . ILE A 1 100 ? -7.762 11.305 -1.655 1 89.56 100 ILE A O 1
ATOM 792 N N . PRO A 1 101 ? -9.305 12.812 -2.057 1 89.38 101 PRO A N 1
ATOM 793 C CA . PRO A 1 101 ? -10.07 11.859 -2.863 1 89.38 101 PRO A CA 1
ATOM 794 C C . PRO A 1 101 ? -9.367 11.492 -4.168 1 89.38 101 PRO A C 1
ATOM 796 O O . PRO A 1 101 ? -9.688 10.469 -4.777 1 89.38 101 PRO A O 1
ATOM 799 N N . GLU A 1 102 ? -8.469 12.398 -4.582 1 92 102 GLU A N 1
ATOM 800 C CA . GLU A 1 102 ? -7.684 12.133 -5.781 1 92 102 GLU A CA 1
ATOM 801 C C . GLU A 1 102 ? -6.188 12.164 -5.48 1 92 102 GLU A C 1
ATOM 803 O O . GLU A 1 102 ? -5.742 12.891 -4.59 1 92 102 GLU A O 1
ATOM 808 N N . PRO A 1 103 ? -5.461 11.344 -6.242 1 94.12 103 PRO A N 1
ATOM 809 C CA . PRO A 1 103 ? -4.012 11.422 -6.055 1 94.12 103 PRO A CA 1
ATOM 810 C C . PRO A 1 103 ? -3.469 12.836 -6.266 1 94.12 103 PRO A C 1
ATOM 812 O O . PRO A 1 103 ? -3.965 13.57 -7.125 1 94.12 103 PRO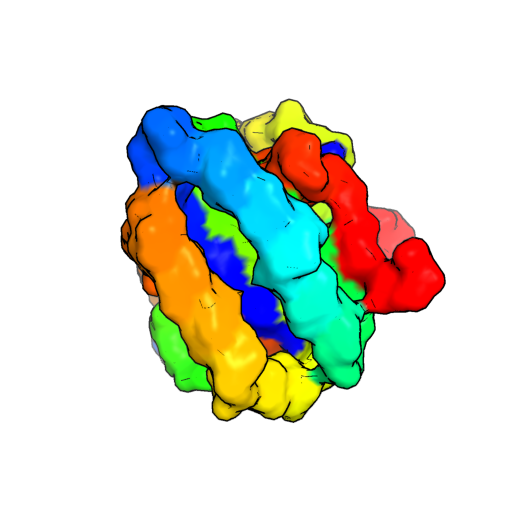 A O 1
ATOM 815 N N . ILE A 1 104 ? -2.479 13.172 -5.445 1 95.56 104 ILE A N 1
ATOM 816 C CA . ILE A 1 104 ? -1.81 14.461 -5.582 1 95.56 104 ILE A CA 1
ATOM 817 C C . ILE A 1 104 ? -0.476 14.281 -6.305 1 95.56 104 ILE A C 1
ATOM 819 O O . ILE A 1 104 ? 0.321 13.414 -5.934 1 95.56 104 ILE A O 1
ATOM 823 N N . ARG A 1 105 ? -0.205 15.062 -7.375 1 94.56 105 ARG A N 1
ATOM 824 C CA . ARG A 1 105 ? 1.052 15.062 -8.117 1 94.56 105 ARG A CA 1
ATOM 825 C C . ARG A 1 105 ? 1.751 16.422 -8.008 1 94.56 105 ARG A C 1
ATOM 827 O O . ARG A 1 105 ? 1.094 17.453 -7.918 1 94.56 105 ARG A O 1
ATOM 834 N N . PRO A 1 106 ? 3.127 16.203 -7.93 1 89.94 106 PRO A N 1
ATOM 835 C CA . PRO A 1 106 ? 3.838 17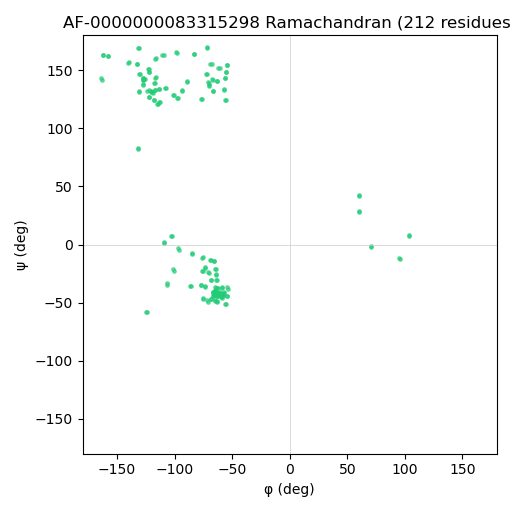.484 -7.887 1 89.94 106 PRO A CA 1
ATOM 836 C C . PRO A 1 106 ? 3.488 18.391 -9.07 1 89.94 106 PRO A C 1
ATOM 838 O O . PRO A 1 106 ? 3.338 17.906 -10.195 1 89.94 106 PRO A O 1
ATOM 841 N N . GLY A 1 107 ? 3.527 19.797 -8.766 1 76.62 107 GLY A N 1
ATOM 842 C CA . GLY A 1 107 ? 3.258 20.797 -9.781 1 76.62 107 GLY A CA 1
ATOM 843 C C . GLY A 1 107 ? 1.805 20.844 -10.211 1 76.62 107 GLY A C 1
ATOM 844 O O . GLY A 1 107 ? 1.446 21.562 -11.141 1 76.62 107 GLY A O 1
ATOM 845 N N . GLY A 1 108 ? 0.874 19.984 -9.703 1 54.28 108 GLY A N 1
ATOM 846 C CA . GLY A 1 108 ? -0.531 20.031 -10.078 1 54.28 108 GLY A CA 1
ATOM 847 C C . GLY A 1 108 ? -1.361 20.891 -9.133 1 54.28 108 GLY A C 1
ATOM 848 O O . GLY A 1 108 ? -0.918 21.219 -8.031 1 54.28 108 GLY A O 1
ATOM 849 N N . MET B 1 1 ? 11.125 3.164 -9.711 1 92.56 1 MET B N 1
ATOM 850 C CA . MET B 1 1 ? 9.969 3.512 -8.883 1 92.56 1 MET B CA 1
ATOM 851 C C . MET B 1 1 ? 10.047 2.824 -7.523 1 92.56 1 MET B C 1
ATOM 853 O O . MET B 1 1 ? 10.57 1.716 -7.414 1 92.56 1 MET B O 1
ATOM 857 N N . ALA B 1 2 ? 9.695 3.576 -6.461 1 97.38 2 ALA B N 1
ATOM 858 C CA . ALA B 1 2 ? 9.602 3.047 -5.102 1 97.38 2 ALA B CA 1
ATOM 859 C C . ALA B 1 2 ? 8.398 3.629 -4.367 1 97.38 2 ALA B C 1
ATOM 861 O O . ALA B 1 2 ? 7.867 4.668 -4.762 1 97.38 2 ALA B O 1
ATOM 862 N N . LEU B 1 3 ? 7.961 2.914 -3.406 1 98.06 3 LEU B N 1
ATOM 863 C CA . LEU B 1 3 ? 6.84 3.404 -2.613 1 98.06 3 LEU B CA 1
ATOM 864 C C . LEU B 1 3 ? 7.234 3.549 -1.147 1 98.06 3 LEU B C 1
ATOM 866 O O . LEU B 1 3 ? 7.852 2.648 -0.573 1 98.06 3 LEU B O 1
ATOM 870 N N . ALA B 1 4 ? 6.93 4.676 -0.584 1 98.12 4 ALA B N 1
ATOM 871 C CA . ALA B 1 4 ? 6.852 4.797 0.869 1 98.12 4 ALA B CA 1
ATOM 872 C C . ALA B 1 4 ? 5.414 4.664 1.355 1 98.12 4 ALA B C 1
ATOM 874 O O . ALA B 1 4 ? 4.523 5.379 0.892 1 98.12 4 ALA B O 1
ATOM 875 N N . ILE B 1 5 ? 5.223 3.746 2.279 1 98.25 5 ILE B N 1
ATOM 876 C CA . ILE B 1 5 ? 3.896 3.52 2.85 1 98.25 5 ILE B CA 1
ATOM 877 C C . ILE B 1 5 ?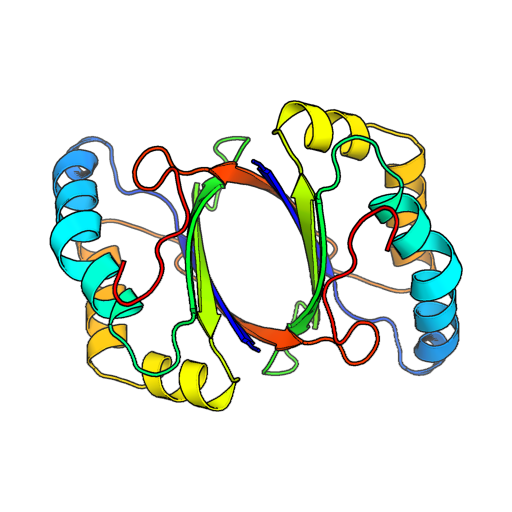 3.92 3.824 4.344 1 98.25 5 ILE B C 1
ATOM 879 O O . ILE B 1 5 ? 4.746 3.279 5.082 1 98.25 5 ILE B O 1
ATOM 883 N N . VAL B 1 6 ? 3.051 4.699 4.73 1 98.19 6 VAL B N 1
ATOM 884 C CA . VAL B 1 6 ? 2.869 5.02 6.145 1 98.19 6 VAL B CA 1
ATOM 885 C C . VAL B 1 6 ? 1.438 4.691 6.566 1 98.19 6 VAL B C 1
ATOM 887 O O . VAL B 1 6 ? 0.483 5.031 5.863 1 98.19 6 VAL B O 1
ATOM 890 N N . THR B 1 7 ? 1.3 3.994 7.637 1 98.5 7 THR B N 1
ATOM 891 C CA . THR B 1 7 ? -0.017 3.709 8.195 1 98.5 7 THR B CA 1
ATOM 892 C C . THR B 1 7 ? -0.114 4.211 9.633 1 98.5 7 THR B C 1
ATOM 894 O O . THR B 1 7 ? 0.894 4.289 10.344 1 98.5 7 THR B O 1
ATOM 897 N N . TRP B 1 8 ? -1.361 4.57 10.047 1 98.69 8 TRP B N 1
ATOM 898 C CA . TRP B 1 8 ? -1.561 5 11.43 1 98.69 8 TRP B CA 1
ATOM 899 C C . TRP B 1 8 ? -3.035 4.938 11.805 1 98.69 8 TRP B C 1
ATOM 901 O O . TRP B 1 8 ? -3.898 4.742 10.945 1 98.69 8 TRP B O 1
ATOM 911 N N . ASP B 1 9 ? -3.26 4.969 13.062 1 98.69 9 ASP B N 1
ATOM 912 C CA . ASP B 1 9 ? -4.609 5.129 13.594 1 98.69 9 ASP B CA 1
ATOM 913 C C . ASP B 1 9 ? -4.961 6.605 13.766 1 98.69 9 ASP B C 1
ATOM 915 O O . ASP B 1 9 ? -4.129 7.402 14.195 1 98.69 9 ASP B O 1
ATOM 919 N N . LEU B 1 10 ? -6.148 6.918 13.445 1 98.12 10 LEU B N 1
ATOM 920 C CA . LEU B 1 10 ? -6.645 8.281 13.594 1 98.12 10 LEU B CA 1
ATOM 921 C C . LEU B 1 10 ? -6.594 8.727 15.047 1 98.12 10 LEU B C 1
ATOM 923 O O . LEU B 1 10 ? -6.684 7.898 15.961 1 98.12 10 LEU B O 1
ATOM 927 N N . PRO B 1 11 ? -6.457 10.008 15.281 1 98.12 11 PRO B N 1
ATOM 928 C CA . PRO B 1 11 ? -6.516 10.516 16.656 1 98.12 11 PRO B CA 1
ATOM 929 C C . PRO B 1 11 ? -7.926 10.484 17.234 1 98.12 11 PRO B C 1
ATOM 931 O O . PRO B 1 11 ? -8.883 10.148 16.531 1 98.12 11 PRO B O 1
ATOM 934 N N . PRO B 1 12 ? -8.016 10.727 18.547 1 97.12 12 PRO B N 1
ATOM 935 C CA . PRO B 1 12 ? -9.352 10.852 19.125 1 97.12 12 PRO B CA 1
ATOM 936 C C . PRO B 1 12 ? -10.211 11.891 18.422 1 97.12 12 PRO B C 1
ATOM 938 O O . PRO B 1 12 ? -9.68 12.844 17.828 1 97.12 12 PRO B O 1
ATOM 941 N N . GLN B 1 13 ? -11.5 11.703 18.516 1 96.44 13 GLN B N 1
ATOM 942 C CA . GLN B 1 13 ? -12.484 12.5 17.781 1 96.44 13 GLN B CA 1
ATOM 943 C C . GLN B 1 13 ? -12.281 13.992 18.047 1 96.44 13 GLN B C 1
ATOM 945 O O . GLN B 1 13 ? -12.414 14.812 17.125 1 96.44 13 GLN B O 1
ATOM 950 N N . GLU B 1 14 ? -11.93 14.383 19.219 1 96.81 14 GLU B N 1
ATOM 951 C CA . GLU B 1 14 ? -11.805 15.781 19.609 1 96.81 14 GLU B CA 1
ATOM 952 C C . GLU B 1 14 ? -10.617 16.438 18.906 1 96.81 14 GLU B C 1
ATOM 954 O O . GLU B 1 14 ? -10.523 17.672 18.859 1 96.81 14 GLU B O 1
ATOM 959 N N . LYS B 1 15 ? -9.742 15.672 18.297 1 97.56 15 LYS B N 1
ATOM 960 C CA . LYS B 1 15 ? -8.531 16.188 17.672 1 97.56 15 LYS B CA 1
ATOM 961 C C . LYS B 1 15 ? -8.609 16.109 16.156 1 97.56 15 LYS B C 1
ATOM 963 O O . LYS B 1 15 ? -7.691 16.531 15.453 1 97.56 15 LYS B O 1
ATOM 968 N N . MET B 1 16 ? -9.688 15.648 15.648 1 96.44 16 MET B N 1
ATOM 969 C CA . MET B 1 16 ? -9.82 15.305 14.234 1 96.44 16 MET B CA 1
ATOM 970 C C . MET B 1 16 ? -9.734 16.562 13.367 1 96.44 16 MET B C 1
ATOM 972 O O . MET B 1 16 ? -9.125 16.531 12.297 1 96.44 16 MET B O 1
ATOM 976 N N . GLU B 1 17 ? -10.344 17.625 13.781 1 95 17 GLU B N 1
ATOM 977 C CA . GLU B 1 17 ? -10.328 18.844 12.984 1 95 17 GLU B CA 1
ATOM 978 C C . GLU B 1 17 ? -8.906 19.391 12.836 1 95 17 GLU B C 1
ATOM 980 O O . GLU B 1 17 ? -8.477 19.719 11.727 1 95 17 GLU B O 1
ATOM 985 N N . ALA B 1 18 ? -8.219 19.484 13.93 1 96 18 ALA B N 1
ATOM 986 C CA . ALA B 1 18 ? -6.836 19.953 13.906 1 96 18 ALA B CA 1
ATOM 987 C C . ALA B 1 18 ? -5.949 19.016 13.086 1 96 18 ALA B C 1
ATOM 989 O O . ALA B 1 18 ? -5.098 19.469 12.32 1 96 18 ALA B O 1
ATOM 990 N N . TYR B 1 19 ? -6.141 17.75 13.273 1 97.62 19 TYR B N 1
ATOM 991 C CA . TYR B 1 19 ? -5.434 16.719 12.516 1 97.62 19 TYR B CA 1
ATOM 992 C C . TYR B 1 19 ? -5.625 16.922 11.016 1 97.62 19 TYR B C 1
ATOM 994 O O . TYR B 1 19 ? -4.652 16.969 10.266 1 97.62 19 TYR B O 1
ATOM 1002 N N . ASN B 1 20 ? -6.855 17.062 10.609 1 95.94 20 ASN B N 1
ATOM 1003 C CA . ASN B 1 20 ? -7.156 17.219 9.188 1 95.94 20 ASN B CA 1
ATOM 1004 C C . ASN B 1 20 ? -6.551 18.5 8.633 1 95.94 20 ASN B C 1
ATOM 1006 O O . ASN B 1 20 ? -6.027 18.516 7.516 1 95.94 20 ASN B O 1
ATOM 1010 N N . GLU B 1 21 ? -6.656 19.547 9.414 1 95.62 21 GLU B N 1
ATOM 1011 C CA . GLU B 1 21 ? -6.105 20.828 8.984 1 95.62 21 GLU B CA 1
ATOM 1012 C C . GLU B 1 21 ? -4.59 20.766 8.828 1 95.62 21 GLU B C 1
ATOM 1014 O O . GLU B 1 21 ? -4.039 21.219 7.82 1 95.62 21 GLU B O 1
ATOM 1019 N N . GLN B 1 22 ? -3.934 20.172 9.727 1 96.75 22 GLN B N 1
ATOM 1020 C CA . GLN B 1 22 ? -2.482 20.047 9.664 1 96.75 22 GLN B CA 1
ATOM 1021 C C . GLN B 1 22 ? -2.053 19.156 8.508 1 96.75 22 GLN B C 1
ATOM 1023 O O . GLN B 1 22 ? -1.061 19.438 7.836 1 96.75 22 GLN B O 1
ATOM 1028 N N . ALA B 1 23 ? -2.766 18.078 8.336 1 96.19 23 ALA B N 1
ATOM 1029 C CA . ALA B 1 23 ? -2.48 17.203 7.203 1 96.19 23 ALA B CA 1
ATOM 1030 C C . ALA B 1 23 ? -2.514 17.969 5.887 1 96.19 23 ALA B C 1
ATOM 1032 O O . ALA B 1 23 ? -1.585 17.875 5.082 1 96.19 23 ALA B O 1
ATOM 1033 N N . ARG B 1 24 ? -3.521 18.812 5.719 1 94.31 24 ARG B N 1
ATOM 1034 C CA . ARG B 1 24 ? -3.758 19.531 4.469 1 94.31 24 ARG B CA 1
ATOM 1035 C C . ARG B 1 24 ? -2.736 20.641 4.281 1 94.31 24 ARG B C 1
ATOM 1037 O O . ARG B 1 24 ? -2.256 20.875 3.168 1 94.31 24 ARG B O 1
ATOM 1044 N N . THR B 1 25 ? -2.387 21.25 5.363 1 95.06 25 THR B N 1
ATOM 1045 C CA . THR B 1 25 ? -1.657 22.5 5.211 1 95.06 25 THR B CA 1
ATOM 1046 C C . THR B 1 25 ? -0.162 22.281 5.43 1 95.06 25 THR B C 1
ATOM 1048 O O . THR B 1 25 ? 0.657 23.094 4.984 1 95.06 25 THR B O 1
ATOM 1051 N N . GLU B 1 26 ? 0.174 21.219 6.133 1 95.69 26 GLU B N 1
ATOM 1052 C CA . GLU B 1 26 ? 1.577 21.078 6.512 1 95.69 26 GLU B CA 1
ATOM 1053 C C . GLU B 1 26 ? 2.154 19.75 6.035 1 95.69 26 GLU B C 1
ATOM 1055 O O . GLU B 1 26 ? 3.102 19.719 5.246 1 95.69 26 GLU B O 1
ATOM 1060 N N . TRP B 1 27 ? 1.556 18.656 6.453 1 96.44 27 TRP B N 1
ATOM 1061 C CA . TRP B 1 27 ? 2.197 17.359 6.266 1 96.44 27 TRP B CA 1
ATOM 1062 C C . TRP B 1 27 ? 2.18 16.938 4.797 1 96.44 27 TRP B C 1
ATOM 1064 O O . TRP B 1 27 ? 3.213 16.562 4.238 1 96.44 27 TRP B O 1
ATOM 1074 N N . ILE B 1 28 ? 1.024 17.031 4.125 1 95.94 28 ILE B N 1
ATOM 1075 C CA . ILE B 1 28 ? 0.897 16.609 2.738 1 95.94 28 ILE B CA 1
ATOM 1076 C C . ILE B 1 28 ? 1.762 17.484 1.842 1 95.94 28 ILE B C 1
ATOM 1078 O O . ILE B 1 28 ? 2.555 16.984 1.042 1 95.94 28 ILE B O 1
ATOM 1082 N N . PRO B 1 29 ? 1.692 18.844 1.985 1 94.81 29 PRO B N 1
ATOM 1083 C CA . PRO B 1 29 ? 2.576 19.672 1.165 1 94.81 29 PRO B CA 1
ATOM 1084 C C . PRO B 1 29 ? 4.055 19.359 1.386 1 94.81 29 PRO B C 1
ATOM 1086 O O . PRO B 1 29 ? 4.84 19.375 0.434 1 94.81 29 PRO B O 1
ATOM 1089 N N . ALA B 1 30 ? 4.445 19.047 2.609 1 94.75 30 ALA B N 1
ATOM 1090 C CA . ALA B 1 30 ? 5.84 18.734 2.918 1 94.75 30 ALA B CA 1
ATOM 1091 C C . ALA B 1 30 ? 6.297 17.484 2.18 1 94.75 30 ALA B C 1
ATOM 1093 O O . ALA B 1 30 ? 7.445 17.406 1.74 1 94.75 30 ALA B O 1
ATOM 1094 N N . VAL B 1 31 ? 5.41 16.516 2.057 1 96.06 31 VAL B N 1
ATOM 1095 C CA . VAL B 1 31 ? 5.738 15.266 1.391 1 96.06 31 VAL B CA 1
ATOM 1096 C C . VAL B 1 31 ? 5.773 15.477 -0.121 1 96.06 31 VAL B C 1
ATOM 1098 O O . VAL B 1 31 ? 6.742 15.094 -0.784 1 96.06 31 VAL B O 1
ATOM 1101 N N . VAL B 1 32 ? 4.801 16.141 -0.689 1 96.06 32 VAL B N 1
ATOM 1102 C CA . VAL B 1 32 ? 4.59 16.219 -2.131 1 96.06 32 VAL B CA 1
ATOM 1103 C C . VAL B 1 32 ? 5.684 17.078 -2.762 1 96.06 32 VAL B C 1
ATOM 1105 O O . VAL B 1 32 ? 6.059 16.875 -3.916 1 96.06 32 VAL B O 1
ATOM 1108 N N . ARG B 1 33 ? 6.273 17.938 -1.998 1 94.06 33 ARG B N 1
ATOM 1109 C CA . ARG B 1 33 ? 7.27 18.859 -2.559 1 94.06 33 ARG B CA 1
ATOM 1110 C C . ARG B 1 33 ? 8.648 18.203 -2.6 1 94.06 33 ARG B C 1
ATOM 1112 O O . ARG B 1 33 ? 9.602 18.781 -3.129 1 94.06 33 ARG B O 1
ATOM 1119 N N . GLN B 1 34 ? 8.75 17.062 -2.025 1 95.56 34 GLN B N 1
ATOM 1120 C CA . GLN B 1 34 ? 10.055 16.422 -1.969 1 95.56 34 GLN B CA 1
ATOM 1121 C C . GLN B 1 34 ? 10.523 16 -3.359 1 95.56 34 GLN B C 1
ATOM 1123 O O . GLN B 1 34 ? 9.727 15.531 -4.172 1 95.56 34 GLN B O 1
ATOM 1128 N N . PRO B 1 35 ? 11.852 16.156 -3.604 1 94.75 35 PRO B N 1
ATOM 1129 C CA . PRO B 1 35 ? 12.391 15.719 -4.895 1 94.75 35 PRO B CA 1
ATOM 1130 C C . PRO B 1 35 ? 12.125 14.242 -5.168 1 94.75 35 PRO B C 1
ATOM 1132 O O . PRO B 1 35 ? 12.266 13.406 -4.273 1 94.75 35 PRO B O 1
ATOM 1135 N N . GLY B 1 36 ? 11.664 14.023 -6.363 1 96.5 36 GLY B N 1
ATOM 1136 C CA . GLY B 1 36 ? 11.5 12.648 -6.793 1 96.5 36 GLY B CA 1
ATOM 1137 C C . GLY B 1 36 ? 10.086 12.133 -6.59 1 96.5 36 GLY B C 1
ATOM 1138 O O . GLY B 1 36 ? 9.742 11.047 -7.066 1 96.5 36 GLY B O 1
ATOM 1139 N N . VAL B 1 37 ? 9.227 12.859 -5.836 1 97.12 37 VAL B N 1
ATOM 1140 C CA . VAL B 1 37 ? 7.844 12.43 -5.641 1 97.12 37 VAL B CA 1
ATOM 1141 C C . VAL B 1 37 ? 7.086 12.492 -6.965 1 97.12 37 VAL B C 1
ATOM 1143 O O . VAL B 1 37 ? 7.16 13.5 -7.68 1 97.12 37 VAL B O 1
ATOM 1146 N N . LYS B 1 38 ? 6.375 11.383 -7.234 1 97.5 38 LYS B N 1
ATOM 1147 C CA . LYS B 1 38 ? 5.566 11.312 -8.445 1 97.5 38 LYS B CA 1
ATOM 1148 C C . LYS B 1 38 ? 4.078 11.43 -8.125 1 97.5 38 LYS B C 1
ATOM 1150 O O . LYS B 1 38 ? 3.309 11.984 -8.906 1 97.5 38 LYS B O 1
ATOM 1155 N N . GLU B 1 39 ? 3.752 10.898 -7.027 1 97.31 39 GLU B N 1
ATOM 1156 C CA . GLU B 1 39 ? 2.342 10.852 -6.66 1 97.31 39 GLU B CA 1
ATOM 1157 C C . GLU B 1 39 ? 2.17 10.57 -5.168 1 97.31 39 GLU B C 1
ATOM 1159 O O . GLU B 1 39 ? 2.969 9.844 -4.57 1 97.31 39 GLU B O 1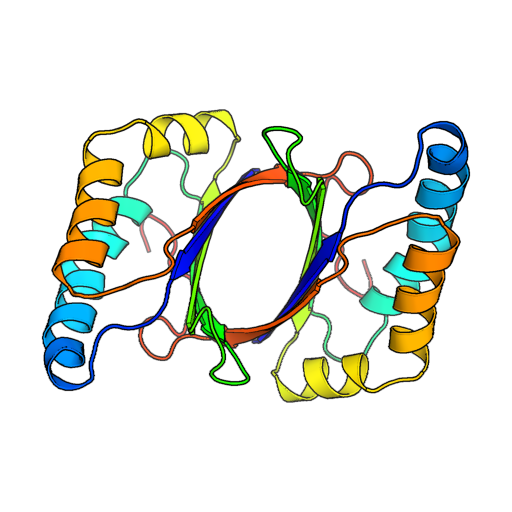
ATOM 1164 N N . PHE B 1 40 ? 1.188 11.219 -4.566 1 97.88 40 PHE B N 1
ATOM 1165 C CA . PHE B 1 40 ? 0.785 10.984 -3.186 1 97.88 40 PHE B CA 1
ATOM 1166 C C . PHE B 1 40 ? -0.686 10.594 -3.111 1 97.88 40 PHE B C 1
ATOM 1168 O O . PHE B 1 40 ? -1.538 11.242 -3.723 1 97.88 40 PHE B O 1
ATOM 1175 N N . ARG B 1 41 ? -0.978 9.516 -2.34 1 97.62 41 ARG B N 1
ATOM 1176 C CA . ARG B 1 41 ? -2.35 9.062 -2.127 1 97.62 41 ARG B CA 1
ATOM 1177 C C . ARG B 1 41 ? -2.652 8.914 -0.64 1 97.62 41 ARG B C 1
ATOM 1179 O O . ARG B 1 41 ? -1.799 8.469 0.129 1 97.62 41 ARG B O 1
ATOM 1186 N N . GLY B 1 42 ? -3.797 9.258 -0.26 1 97.38 42 GLY B N 1
ATOM 1187 C CA . GLY B 1 42 ? -4.344 9 1.062 1 97.38 42 GLY B CA 1
ATOM 1188 C C . GLY B 1 42 ? -5.52 8.039 1.042 1 97.38 42 GLY B C 1
ATOM 1189 O O . GLY B 1 42 ? -6.438 8.195 0.23 1 97.38 42 GLY B O 1
ATOM 1190 N N . LEU B 1 43 ? -5.469 7.074 1.96 1 98 43 LEU B N 1
ATOM 1191 C CA . LEU B 1 43 ? -6.477 6.02 1.959 1 98 43 LEU B CA 1
ATOM 1192 C C . LEU B 1 43 ? -7.027 5.793 3.363 1 98 43 LEU B C 1
ATOM 1194 O O . LEU B 1 43 ? -6.383 6.148 4.352 1 98 43 LEU B O 1
ATOM 1198 N N . ARG B 1 44 ? -8.234 5.266 3.377 1 97.94 44 ARG B N 1
ATOM 1199 C CA . ARG B 1 44 ? -8.867 4.82 4.617 1 97.94 44 ARG B CA 1
ATOM 1200 C C . ARG B 1 44 ? -9.141 3.318 4.582 1 97.94 44 ARG B C 1
ATOM 1202 O O . ARG B 1 44 ? -9.5 2.771 3.539 1 97.94 44 ARG B O 1
ATOM 1209 N N . ASN B 1 45 ? -8.875 2.67 5.746 1 98.19 45 ASN B N 1
ATOM 1210 C CA . ASN B 1 45 ? -9.242 1.263 5.852 1 98.19 45 ASN B CA 1
ATOM 1211 C C . ASN B 1 45 ? -10.727 1.05 5.566 1 98.19 45 ASN B C 1
ATOM 1213 O O . ASN B 1 45 ? -11.578 1.663 6.207 1 98.19 45 ASN B O 1
ATOM 1217 N N . ALA B 1 46 ? -11.023 0.221 4.645 1 96.56 46 ALA B N 1
ATOM 1218 C CA . ALA B 1 46 ? -12.391 0.065 4.168 1 96.56 46 ALA B CA 1
ATOM 1219 C C . ALA B 1 46 ? -13.297 -0.468 5.277 1 96.56 46 ALA B C 1
ATOM 1221 O O . ALA B 1 46 ? -14.516 -0.251 5.254 1 96.56 46 ALA B O 1
ATOM 1222 N N . PHE B 1 47 ? -12.664 -1.175 6.203 1 95.56 47 PHE B N 1
ATOM 1223 C CA . PHE B 1 47 ? -13.445 -1.785 7.273 1 95.56 47 PHE B CA 1
ATOM 1224 C C . PHE B 1 47 ? -13.328 -0.975 8.562 1 95.56 47 PHE B C 1
ATOM 1226 O O . PHE B 1 47 ? -13.703 -1.449 9.633 1 95.56 47 PHE B O 1
ATOM 1233 N N . HIS B 1 48 ? -12.734 0.109 8.477 1 93.81 48 HIS B N 1
ATOM 1234 C CA . HIS B 1 48 ? -12.562 1.032 9.594 1 93.81 48 HIS B CA 1
ATOM 1235 C C . HIS B 1 48 ? -11.789 0.377 10.734 1 93.81 48 HIS B C 1
ATOM 1237 O O . HIS B 1 48 ? -12.047 0.664 11.906 1 93.81 48 HIS B O 1
ATOM 1243 N N . ALA B 1 49 ? -10.961 -0.563 10.32 1 95.5 49 ALA B N 1
ATOM 1244 C CA . ALA B 1 49 ? -10.133 -1.261 11.305 1 95.5 49 ALA B CA 1
ATOM 1245 C C . ALA B 1 49 ? -8.727 -0.672 11.359 1 95.5 49 ALA B C 1
ATOM 1247 O O . ALA B 1 49 ? -8.336 0.105 10.484 1 95.5 49 ALA B O 1
ATOM 1248 N N . SER B 1 50 ? -7.957 -1.007 12.453 1 97.56 50 SER B N 1
ATOM 1249 C CA . SER B 1 50 ? -6.562 -0.596 12.586 1 97.56 50 SER B CA 1
ATOM 1250 C C . SER B 1 50 ? -5.672 -1.332 11.594 1 97.56 50 SER B C 1
ATOM 1252 O O . SER B 1 50 ? -5.812 -2.541 11.398 1 97.56 50 SER B O 1
ATOM 1254 N N . PRO B 1 51 ? -4.719 -0.596 10.992 1 98.06 51 PRO B N 1
ATOM 1255 C CA . PRO B 1 51 ? -4.605 0.864 11.016 1 98.06 51 PRO B CA 1
ATOM 1256 C C . PRO B 1 51 ? -5.719 1.553 10.227 1 98.06 51 PRO B C 1
ATOM 1258 O O . PRO B 1 51 ? -6.203 1.009 9.234 1 98.06 51 PRO B O 1
ATOM 1261 N N . HIS B 1 52 ? -6.059 2.807 10.531 1 98.44 52 HIS B N 1
ATOM 1262 C CA . HIS B 1 52 ? -7.203 3.518 9.969 1 98.44 52 HIS B CA 1
ATOM 1263 C C . HIS B 1 52 ? -6.836 4.195 8.656 1 98.44 52 HIS B C 1
ATOM 1265 O O . HIS B 1 52 ? -7.688 4.363 7.777 1 98.44 52 HIS B O 1
ATOM 1271 N N . VAL B 1 53 ? -5.613 4.68 8.57 1 98.38 53 VAL B N 1
ATOM 1272 C CA . VAL B 1 53 ? -5.191 5.516 7.457 1 98.38 53 VAL B CA 1
ATOM 1273 C C . VAL B 1 53 ? -3.922 4.945 6.832 1 98.38 53 VAL B C 1
ATOM 1275 O O . VAL B 1 53 ? -3.068 4.398 7.535 1 98.38 53 VAL B O 1
ATOM 1278 N N . MET B 1 54 ? -3.797 5.027 5.578 1 98.38 54 MET B N 1
ATOM 1279 C CA . MET B 1 54 ? -2.582 4.723 4.824 1 98.38 54 MET B CA 1
ATOM 1280 C C . MET B 1 54 ? -2.25 5.848 3.852 1 98.38 54 MET B C 1
ATOM 1282 O O . MET B 1 54 ? -3.129 6.344 3.145 1 98.38 54 MET B O 1
ATOM 1286 N N . SER B 1 55 ? -1.069 6.281 3.854 1 98.19 55 SER B N 1
ATOM 1287 C CA . SER B 1 55 ? -0.558 7.109 2.768 1 98.19 55 SER B CA 1
ATOM 1288 C C . SER B 1 55 ? 0.427 6.336 1.897 1 98.19 55 SER B C 1
ATOM 1290 O O . SER B 1 55 ? 1.253 5.578 2.41 1 98.19 55 SER B O 1
ATOM 1292 N N . ILE B 1 56 ? 0.285 6.445 0.656 1 98.19 56 ILE B N 1
ATOM 1293 C CA . ILE B 1 56 ? 1.231 5.906 -0.314 1 98.19 56 ILE B CA 1
ATOM 1294 C C . ILE B 1 56 ? 1.89 7.051 -1.084 1 98.19 56 ILE B C 1
ATOM 1296 O O . ILE B 1 56 ? 1.204 7.848 -1.729 1 98.19 56 ILE B O 1
ATOM 1300 N N . THR B 1 57 ? 3.193 7.129 -0.994 1 97.94 57 THR B N 1
ATOM 1301 C CA . THR B 1 57 ? 3.951 8.062 -1.821 1 97.94 57 THR B CA 1
ATOM 1302 C C . THR B 1 57 ? 4.816 7.309 -2.83 1 97.94 57 THR B C 1
ATOM 1304 O O . THR B 1 57 ? 5.621 6.457 -2.451 1 97.94 57 THR B O 1
ATOM 1307 N N . GLU B 1 58 ? 4.617 7.594 -4.031 1 97.75 58 GLU B N 1
ATOM 1308 C CA . GLU B 1 58 ? 5.438 7.023 -5.094 1 97.75 58 GLU B CA 1
ATOM 1309 C C . GLU B 1 58 ? 6.605 7.941 -5.445 1 97.75 58 GLU B C 1
ATOM 1311 O O . GLU B 1 58 ? 6.414 9.141 -5.664 1 97.75 58 GLU B O 1
ATOM 1316 N N . TYR B 1 59 ? 7.73 7.34 -5.52 1 97.56 59 TYR B N 1
ATOM 1317 C CA . TYR B 1 59 ? 8.953 8.047 -5.879 1 97.56 59 TYR B CA 1
ATOM 1318 C C . TYR B 1 59 ? 9.516 7.527 -7.199 1 97.56 59 TYR B C 1
ATOM 1320 O O . TYR B 1 59 ? 9.219 6.402 -7.605 1 97.56 59 TYR B O 1
ATOM 1328 N N . ASP B 1 60 ? 10.344 8.336 -7.789 1 96.88 60 ASP B N 1
ATOM 1329 C CA . ASP B 1 60 ? 10.961 7.926 -9.047 1 96.88 60 ASP B CA 1
ATOM 1330 C C . ASP B 1 60 ? 12.031 6.863 -8.812 1 96.88 60 ASP B C 1
ATOM 1332 O O . ASP B 1 60 ? 12.438 6.164 -9.742 1 96.88 60 ASP B O 1
ATOM 1336 N N . SER B 1 61 ? 12.5 6.82 -7.527 1 96.25 61 SER B N 1
ATOM 1337 C CA . SER B 1 61 ? 13.516 5.828 -7.188 1 96.25 61 SER B CA 1
ATOM 1338 C C . SER B 1 61 ? 13.523 5.539 -5.691 1 96.25 61 SER B C 1
ATOM 1340 O O . SER B 1 61 ? 13.008 6.324 -4.895 1 96.25 61 SER B O 1
ATOM 1342 N N . LEU B 1 62 ? 14.141 4.41 -5.363 1 96.25 62 LEU B N 1
ATOM 1343 C CA . LEU B 1 62 ? 14.328 4.086 -3.955 1 96.25 62 LEU B CA 1
ATOM 1344 C C . LEU B 1 62 ? 15.234 5.105 -3.277 1 96.25 62 LEU B C 1
ATOM 1346 O O . LEU B 1 62 ? 15.031 5.453 -2.113 1 96.25 62 LEU B O 1
ATOM 1350 N N . ALA B 1 63 ? 16.234 5.555 -4.023 1 96.31 63 ALA B N 1
ATOM 1351 C CA . ALA B 1 63 ? 17.156 6.551 -3.484 1 96.31 63 ALA B CA 1
ATOM 1352 C C . ALA B 1 63 ? 16.422 7.828 -3.092 1 96.31 63 ALA B C 1
ATOM 1354 O O . ALA B 1 63 ? 16.688 8.398 -2.029 1 96.31 63 ALA B O 1
ATOM 1355 N N . SER B 1 64 ? 15.508 8.289 -3.902 1 96.44 64 SER B N 1
ATOM 1356 C CA . SER B 1 64 ? 14.719 9.484 -3.596 1 96.44 64 SER B CA 1
ATOM 1357 C C . SER B 1 64 ? 13.875 9.281 -2.342 1 96.44 64 SER B C 1
ATOM 1359 O O . SER B 1 64 ? 13.789 10.172 -1.495 1 96.44 64 SER B O 1
ATOM 1361 N N . ALA B 1 65 ? 13.273 8.102 -2.229 1 96.5 65 ALA B N 1
ATOM 1362 C CA . ALA B 1 65 ? 12.469 7.789 -1.054 1 96.5 65 ALA B CA 1
ATOM 1363 C C . ALA B 1 65 ? 13.312 7.793 0.214 1 96.5 65 ALA B C 1
ATOM 1365 O O . ALA B 1 65 ? 12.93 8.375 1.228 1 96.5 65 ALA B O 1
ATOM 1366 N N . LEU B 1 66 ? 14.453 7.184 0.115 1 96.12 66 LEU B N 1
ATOM 1367 C CA . LEU B 1 66 ? 15.359 7.086 1.255 1 96.12 66 LEU B CA 1
ATOM 1368 C C . LEU B 1 66 ? 15.844 8.469 1.687 1 96.12 66 LEU B C 1
ATOM 1370 O O . LEU B 1 66 ? 15.945 8.75 2.883 1 96.12 66 LEU B O 1
ATOM 1374 N N . LYS B 1 67 ? 16.141 9.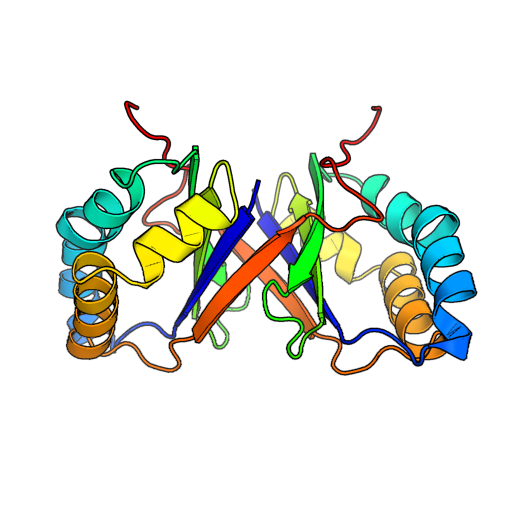289 0.766 1 94.94 67 LYS B N 1
ATOM 1375 C CA . LYS B 1 67 ? 16.594 10.641 1.078 1 94.94 67 LYS B CA 1
ATOM 1376 C C . LYS B 1 67 ? 15.547 11.383 1.912 1 94.94 67 LYS B C 1
ATOM 1378 O O . LYS B 1 67 ? 15.891 12.062 2.883 1 94.94 67 LYS B O 1
ATOM 1383 N N . PHE B 1 68 ? 14.312 11.211 1.519 1 93.81 68 PHE B N 1
ATOM 1384 C CA . PHE B 1 68 ? 13.281 11.93 2.264 1 93.81 68 PHE B CA 1
ATOM 1385 C C . PHE B 1 68 ? 13.141 11.367 3.674 1 93.81 68 PHE B C 1
ATOM 1387 O O . PHE B 1 68 ? 13.078 12.125 4.645 1 93.81 68 PHE B O 1
ATOM 1394 N N . ILE B 1 69 ? 13.078 10.047 3.826 1 93.19 69 ILE B N 1
ATOM 1395 C CA . ILE B 1 69 ? 12.781 9.445 5.117 1 93.19 69 ILE B CA 1
ATOM 1396 C C . ILE B 1 69 ? 13.906 9.742 6.105 1 93.19 69 ILE B C 1
ATOM 1398 O O . ILE B 1 69 ? 13.727 9.617 7.32 1 93.19 69 ILE B O 1
ATOM 1402 N N . GLU B 1 70 ? 14.984 10.195 5.562 1 91.44 70 GLU B N 1
ATOM 1403 C CA . GLU B 1 70 ? 16.125 10.508 6.418 1 91.44 70 GLU B CA 1
ATOM 1404 C C . GLU B 1 70 ? 16.172 11.992 6.762 1 91.44 70 GLU B C 1
ATOM 1406 O O . GLU B 1 70 ? 17.016 12.43 7.551 1 91.44 70 GLU B O 1
ATOM 1411 N N . THR B 1 71 ? 15.312 12.773 6.25 1 91.5 71 THR B N 1
ATOM 1412 C CA . THR B 1 71 ? 15.336 14.219 6.438 1 91.5 71 THR B CA 1
ATOM 1413 C C . THR B 1 71 ? 14.664 14.602 7.754 1 91.5 71 THR B C 1
ATOM 1415 O O . THR B 1 71 ? 13.883 13.828 8.305 1 91.5 71 THR B O 1
ATOM 1418 N N . GLU B 1 72 ? 14.977 15.844 8.094 1 91.38 72 GLU B N 1
ATOM 1419 C CA . GLU B 1 72 ? 14.297 16.438 9.242 1 91.38 72 GLU B CA 1
ATOM 1420 C C . GLU B 1 72 ? 12.82 16.688 8.945 1 91.38 72 GLU B C 1
ATOM 1422 O O . GLU B 1 72 ? 11.977 16.625 9.836 1 91.38 72 GLU B O 1
ATOM 1427 N N . ASP B 1 73 ? 12.57 16.953 7.684 1 91.75 73 ASP B N 1
ATOM 1428 C CA . ASP B 1 73 ? 11.188 17.188 7.281 1 91.75 73 ASP B CA 1
ATOM 1429 C C . ASP B 1 73 ? 10.328 15.953 7.566 1 91.75 73 ASP B C 1
ATOM 1431 O O . ASP B 1 73 ? 9.211 16.078 8.078 1 91.75 73 ASP B O 1
ATOM 1435 N N . PHE B 1 74 ? 10.844 14.805 7.301 1 95.69 74 PHE B N 1
ATOM 1436 C CA . PHE B 1 74 ? 10.109 13.578 7.559 1 95.69 74 PHE B CA 1
ATOM 1437 C C . PHE B 1 74 ? 9.914 13.367 9.055 1 95.69 74 PHE B C 1
ATOM 1439 O O . PHE B 1 74 ? 8.82 13.031 9.508 1 95.69 74 PHE B O 1
ATOM 1446 N N . ALA B 1 75 ? 10.961 13.594 9.773 1 95.44 75 ALA B N 1
ATOM 1447 C CA . ALA B 1 75 ? 10.875 13.477 11.219 1 95.44 75 ALA B CA 1
ATOM 1448 C C . ALA B 1 75 ? 9.797 14.398 11.789 1 95.44 75 ALA B C 1
ATOM 1450 O O . ALA B 1 75 ? 9.047 14.008 12.68 1 95.44 75 ALA B O 1
ATOM 1451 N N . ARG B 1 76 ? 9.727 15.539 11.305 1 95.56 76 ARG B N 1
ATOM 1452 C CA . ARG B 1 76 ? 8.734 16.516 11.758 1 95.56 76 ARG B CA 1
ATOM 1453 C C . ARG B 1 76 ? 7.32 16.047 11.438 1 95.56 76 ARG B C 1
ATOM 1455 O O . ARG B 1 76 ? 6.402 16.234 12.234 1 95.56 76 ARG B O 1
ATOM 1462 N N . VAL B 1 77 ? 7.16 15.5 10.227 1 97 77 VAL B N 1
ATOM 1463 C CA . VAL B 1 77 ? 5.848 14.977 9.859 1 97 77 VAL B CA 1
ATOM 1464 C C . VAL B 1 77 ? 5.441 13.875 10.828 1 97 77 VAL B C 1
ATOM 1466 O O . VAL B 1 77 ? 4.32 13.875 11.344 1 97 77 VAL B O 1
ATOM 1469 N N . MET B 1 78 ? 6.363 12.953 11.133 1 97.31 78 MET B N 1
ATOM 1470 C CA . MET B 1 78 ? 6.07 11.836 12.031 1 97.31 78 MET B CA 1
ATOM 1471 C C . MET B 1 78 ? 5.77 12.328 13.438 1 97.31 78 MET B C 1
ATOM 1473 O O . MET B 1 78 ? 4.836 11.852 14.086 1 97.31 78 MET B O 1
ATOM 1477 N N . GLU B 1 79 ? 6.543 13.281 13.859 1 96.94 79 GLU B N 1
ATOM 1478 C CA . GLU B 1 79 ? 6.316 13.875 15.172 1 96.94 79 GLU B CA 1
ATOM 1479 C C . GLU B 1 79 ? 4.973 14.594 15.227 1 96.94 79 GLU B C 1
ATOM 1481 O O . GLU B 1 79 ? 4.281 14.555 16.25 1 96.94 79 GLU B O 1
ATOM 1486 N N . GLY B 1 80 ? 4.656 15.258 14.156 1 97.69 80 GLY B N 1
ATOM 1487 C CA . GLY B 1 80 ? 3.365 15.914 14.07 1 97.69 80 GLY B CA 1
ATOM 1488 C C . GLY B 1 80 ? 2.195 14.961 14.195 1 97.69 80 GLY B C 1
ATOM 1489 O O . GLY B 1 80 ? 1.232 15.242 14.914 1 97.69 80 GLY B O 1
ATOM 1490 N N . LEU B 1 81 ? 2.285 13.805 13.523 1 98 81 LEU B N 1
ATOM 1491 C CA . LEU B 1 81 ? 1.249 12.781 13.633 1 98 81 LEU B CA 1
ATOM 1492 C C . LEU B 1 81 ? 1.079 12.328 15.078 1 98 81 LEU B C 1
ATOM 1494 O O . LEU B 1 81 ? -0.045 12.242 15.578 1 98 81 LEU B O 1
ATOM 1498 N N . ARG B 1 82 ? 2.184 12.117 15.742 1 97.88 82 ARG B N 1
ATOM 1499 C CA . ARG B 1 82 ? 2.133 11.672 17.125 1 97.88 82 ARG B CA 1
ATOM 1500 C C . ARG B 1 82 ? 1.533 12.75 18.031 1 97.88 82 ARG B C 1
ATOM 1502 O O . ARG B 1 82 ? 0.705 12.453 18.891 1 97.88 82 ARG B O 1
ATOM 1509 N N . ALA B 1 83 ? 1.942 13.93 17.797 1 97.5 83 ALA B N 1
ATOM 1510 C CA . ALA B 1 83 ? 1.459 15.055 18.609 1 97.5 83 ALA B CA 1
ATOM 1511 C C . ALA B 1 83 ? -0.043 15.25 18.422 1 97.5 83 ALA B C 1
ATOM 1513 O O . ALA B 1 83 ? -0.738 15.68 19.344 1 97.5 83 ALA B O 1
ATOM 1514 N N . ALA B 1 84 ? -0.493 14.898 17.234 1 97.69 84 ALA B N 1
ATOM 1515 C CA . ALA B 1 84 ? -1.916 15.023 16.938 1 97.69 84 ALA B CA 1
ATOM 1516 C C . ALA B 1 84 ? -2.721 13.914 17.609 1 97.69 84 ALA B C 1
ATOM 1518 O O . ALA B 1 84 ? -3.951 13.961 17.641 1 97.69 84 ALA B O 1
ATOM 1519 N N . GLY B 1 85 ? -2.012 12.906 18.141 1 98.06 85 GLY B N 1
ATOM 1520 C CA . GLY B 1 85 ? -2.695 11.828 18.844 1 98.06 85 GLY B CA 1
ATOM 1521 C C . GLY B 1 85 ? -2.805 10.555 18.031 1 98.06 85 GLY B C 1
ATOM 1522 O O . GLY B 1 85 ? -3.51 9.625 18.422 1 98.06 85 GLY B O 1
ATOM 1523 N N . CYS B 1 86 ? -2.174 10.492 16.891 1 98.5 86 CYS B N 1
ATOM 1524 C CA . CYS B 1 86 ? -2.164 9.281 16.094 1 98.5 86 CYS B CA 1
ATOM 1525 C C . CYS B 1 86 ? -1.283 8.211 16.734 1 98.5 86 CYS B C 1
ATOM 1527 O O . CYS B 1 86 ? -0.291 8.531 17.391 1 98.5 86 CYS B O 1
ATOM 1529 N N . THR B 1 87 ? -1.703 6.98 16.547 1 98.31 87 THR B N 1
ATOM 1530 C CA . THR B 1 87 ? -0.964 5.852 17.109 1 98.31 87 THR B CA 1
ATOM 1531 C C . THR B 1 87 ? -0.75 4.77 16.047 1 98.31 87 THR B C 1
ATOM 1533 O O . THR B 1 87 ? -1.24 4.891 14.93 1 98.31 87 THR B O 1
ATOM 1536 N N . ASN B 1 88 ? 0.11 3.803 16.406 1 97.94 88 ASN B N 1
ATOM 1537 C CA . ASN B 1 88 ? 0.392 2.652 15.555 1 97.94 88 ASN B CA 1
ATOM 1538 C C . ASN B 1 88 ? 0.962 3.078 14.203 1 97.94 88 ASN B C 1
ATOM 1540 O O . ASN B 1 88 ? 0.521 2.598 13.156 1 97.94 88 ASN B O 1
ATOM 1544 N N . ILE B 1 89 ? 1.86 4.059 14.273 1 98.06 89 ILE B N 1
ATOM 1545 C CA . ILE B 1 89 ? 2.471 4.586 13.055 1 98.06 89 ILE B CA 1
ATOM 1546 C C . ILE B 1 89 ? 3.529 3.613 12.547 1 98.06 89 ILE B C 1
ATOM 1548 O O . ILE B 1 89 ? 4.4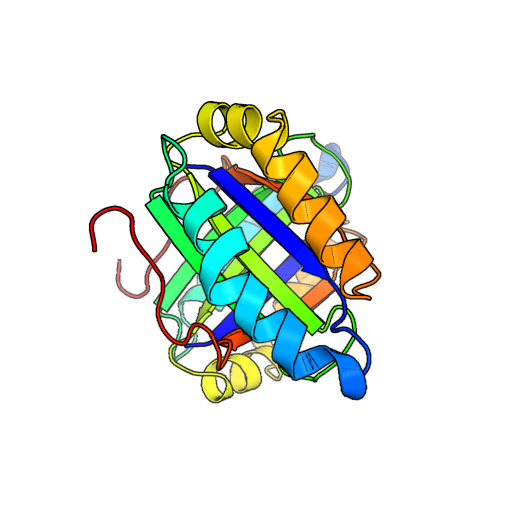22 3.207 13.297 1 98.06 89 ILE B O 1
ATOM 1552 N N . THR B 1 90 ? 3.422 3.215 11.344 1 97.31 90 THR B N 1
ATOM 1553 C CA . THR B 1 90 ? 4.43 2.379 10.695 1 97.31 90 THR B CA 1
ATOM 1554 C C . THR B 1 90 ? 4.891 3.006 9.383 1 97.31 90 THR B C 1
ATOM 1556 O O . THR B 1 90 ? 4.098 3.621 8.672 1 97.31 90 THR B O 1
ATOM 1559 N N . VAL B 1 91 ? 6.176 2.867 9.102 1 96.94 91 VAL B N 1
ATOM 1560 C CA . VAL B 1 91 ? 6.781 3.34 7.859 1 96.94 91 VAL B CA 1
ATOM 1561 C C . VAL B 1 91 ? 7.438 2.174 7.129 1 96.94 91 VAL B C 1
ATOM 1563 O O . VAL B 1 91 ? 8.242 1.439 7.711 1 96.94 91 VAL B O 1
ATOM 1566 N N . GLN B 1 92 ? 7.074 2.045 5.926 1 97.06 92 GLN B N 1
ATOM 1567 C CA . GLN B 1 92 ? 7.676 0.999 5.102 1 97.06 92 GLN B CA 1
ATOM 1568 C C . GLN B 1 92 ? 8.156 1.556 3.766 1 97.06 92 GLN B C 1
ATOM 1570 O O . GLN B 1 92 ? 7.5 2.42 3.178 1 97.06 92 GLN B O 1
ATOM 1575 N N . LEU B 1 93 ? 9.227 0.981 3.303 1 98.06 93 LEU B N 1
ATOM 1576 C CA . LEU B 1 93 ? 9.727 1.273 1.965 1 98.06 93 LEU B CA 1
ATOM 1577 C C . LEU B 1 93 ? 9.695 0.028 1.086 1 98.06 93 LEU B C 1
ATOM 1579 O O . LEU B 1 93 ? 10.078 -1.058 1.525 1 98.06 93 LEU B O 1
ATOM 1583 N N . TRP B 1 94 ? 9.195 0.22 -0.072 1 98.12 94 TRP B N 1
ATOM 1584 C CA . TRP B 1 94 ? 9.016 -0.882 -1.01 1 98.12 94 TRP B CA 1
ATOM 1585 C C . TRP B 1 94 ? 9.648 -0.562 -2.357 1 98.12 94 TRP B C 1
ATOM 1587 O O . TRP B 1 94 ? 9.555 0.567 -2.846 1 98.12 94 TRP B O 1
ATOM 1597 N N . ASP B 1 95 ? 10.289 -1.514 -2.877 1 97.12 95 ASP B N 1
ATOM 1598 C CA . ASP B 1 95 ? 10.828 -1.429 -4.23 1 97.12 95 ASP B CA 1
ATOM 1599 C C . ASP B 1 95 ? 10.062 -2.336 -5.188 1 97.12 95 ASP B C 1
ATOM 1601 O O . ASP B 1 95 ? 9.281 -3.188 -4.75 1 97.12 95 ASP B O 1
ATOM 1605 N N . VAL B 1 96 ? 10.219 -2.086 -6.449 1 94.12 96 VAL B N 1
ATOM 1606 C CA . VAL B 1 96 ? 9.523 -2.891 -7.449 1 94.12 96 VAL B CA 1
ATOM 1607 C C . VAL B 1 96 ? 10 -4.34 -7.363 1 94.12 96 VAL B C 1
ATOM 1609 O O . VAL B 1 96 ? 11.172 -4.602 -7.09 1 94.12 96 VAL B O 1
ATOM 1612 N N . SER B 1 97 ? 9.039 -5.23 -7.52 1 92.94 97 SER B N 1
ATOM 1613 C CA . SER B 1 97 ? 9.398 -6.641 -7.57 1 92.94 97 SER B CA 1
ATOM 1614 C C . SER B 1 97 ? 10.133 -6.977 -8.859 1 92.94 97 SER B C 1
ATOM 1616 O O . SER B 1 97 ? 9.727 -6.559 -9.945 1 92.94 97 SER B O 1
ATOM 1618 N N . PRO B 1 98 ? 11.203 -7.77 -8.742 1 87.94 98 PRO B N 1
ATOM 1619 C CA . PRO B 1 98 ? 11.883 -8.188 -9.969 1 87.94 98 PRO B CA 1
ATOM 1620 C C . PRO B 1 98 ? 11 -9.062 -10.859 1 87.94 98 PRO B C 1
ATOM 1622 O O . PRO B 1 98 ? 11.25 -9.18 -12.062 1 87.94 98 PRO B O 1
ATOM 1625 N N . VAL B 1 99 ? 9.992 -9.68 -10.312 1 86.69 99 VAL B N 1
ATOM 1626 C CA . VAL B 1 99 ? 9.094 -10.57 -11.047 1 86.69 99 VAL B CA 1
ATOM 1627 C C . VAL B 1 99 ? 8.109 -9.742 -11.867 1 86.69 99 VAL B C 1
ATOM 1629 O O . VAL B 1 99 ? 7.68 -10.164 -12.945 1 86.69 99 VAL B O 1
ATOM 1632 N N . ILE B 1 100 ? 7.723 -8.609 -11.328 1 89.56 100 ILE B N 1
ATOM 1633 C CA . ILE B 1 100 ? 6.812 -7.68 -11.984 1 89.56 100 ILE B CA 1
ATOM 1634 C C . ILE B 1 100 ? 7.379 -6.262 -11.922 1 89.56 100 ILE B C 1
ATOM 1636 O O . ILE B 1 100 ? 6.898 -5.43 -11.156 1 89.56 100 ILE B O 1
ATOM 1640 N N . PRO B 1 101 ? 8.242 -5.945 -12.805 1 89.5 101 PRO B N 1
ATOM 1641 C CA . PRO B 1 101 ? 8.938 -4.66 -12.688 1 89.5 101 PRO B CA 1
ATOM 1642 C C . PRO B 1 101 ? 8.055 -3.475 -13.086 1 89.5 101 PRO B C 1
ATOM 1644 O O . PRO B 1 101 ? 8.352 -2.332 -12.727 1 89.5 101 PRO B O 1
ATOM 1647 N N . GLU B 1 102 ? 7.02 -3.797 -13.898 1 92 102 GLU B N 1
ATOM 1648 C CA . GLU B 1 102 ? 6.066 -2.766 -14.297 1 92 102 GLU B CA 1
ATOM 1649 C C . GLU B 1 102 ? 4.645 -3.143 -13.898 1 92 102 GLU B C 1
ATOM 1651 O O . GLU B 1 102 ? 4.297 -4.324 -13.844 1 92 102 GLU B O 1
ATOM 1656 N N . PRO B 1 103 ? 3.871 -2.096 -13.602 1 94.12 103 PRO B N 1
ATOM 1657 C CA . PRO B 1 103 ? 2.471 -2.414 -13.312 1 94.12 103 PRO B CA 1
ATOM 1658 C C . PRO B 1 103 ? 1.796 -3.178 -14.453 1 94.12 103 PRO B C 1
ATOM 1660 O O . PRO B 1 103 ? 2.082 -2.928 -15.625 1 94.12 103 PRO B O 1
ATOM 1663 N N . ILE B 1 104 ? 0.939 -4.109 -14.047 1 95.56 104 ILE B N 1
ATOM 1664 C CA . ILE B 1 104 ? 0.159 -4.867 -15.023 1 95.56 104 ILE B CA 1
ATOM 1665 C C . ILE B 1 104 ? -1.257 -4.301 -15.102 1 95.56 104 ILE B C 1
ATOM 1667 O O . ILE B 1 104 ? -1.912 -4.105 -14.078 1 95.56 104 ILE B O 1
ATOM 1671 N N . ARG B 1 105 ? -1.752 -3.996 -16.328 1 94.44 105 ARG B N 1
ATOM 1672 C CA . ARG B 1 105 ? -3.111 -3.525 -16.578 1 94.44 105 ARG B CA 1
ATOM 1673 C C . ARG B 1 105 ? -3.887 -4.52 -17.422 1 94.44 105 ARG B C 1
ATOM 1675 O O . ARG B 1 105 ? -3.307 -5.207 -18.266 1 94.44 105 ARG B O 1
ATOM 1682 N N . PRO B 1 106 ? -5.23 -4.527 -16.984 1 89.81 106 PRO B N 1
ATOM 1683 C CA . PRO B 1 106 ? -6.023 -5.43 -17.828 1 89.81 106 PRO B CA 1
ATOM 1684 C C . PRO B 1 106 ? -5.93 -5.086 -19.312 1 89.81 106 PRO B C 1
ATOM 1686 O O . PRO B 1 106 ? -5.914 -3.908 -19.672 1 89.81 106 PRO B O 1
ATOM 1689 N N . GLY B 1 107 ? -6.031 -6.223 -20.203 1 76.56 107 GLY B N 1
ATOM 1690 C CA . GLY B 1 107 ? -6.008 -6.074 -21.656 1 76.56 107 GLY B CA 1
ATOM 1691 C C . GLY B 1 107 ? -4.645 -5.676 -22.188 1 76.56 107 GLY B C 1
ATOM 1692 O O . GLY B 1 107 ? -4.496 -5.398 -23.375 1 76.56 107 GLY B O 1
ATOM 1693 N N . GLY B 1 108 ? -3.578 -5.461 -21.359 1 53.97 108 GLY B N 1
ATOM 1694 C CA . GLY B 1 108 ? -2.252 -5.137 -21.859 1 53.97 108 GLY B CA 1
ATOM 1695 C C . GLY B 1 108 ? -1.374 -6.355 -22.047 1 53.97 108 GLY B C 1
ATOM 1696 O O . GLY B 1 108 ? -1.677 -7.434 -21.547 1 53.97 108 GLY B O 1
#

Organism: NCBI:txid1204385